Protein AF-A0A3D3VUP1-F1 (afdb_monomer_lite)

Foldseek 3Di:
DVVQPVCPVVDDPDDDCVQVVLVLVCVVVVPLVDAAEDAALAVVVVCCQVPNDPDPHGSHRYYDYQQVVVCVCVVVVPDPDPPDPPPQQQPLVLQCQFFCSVVLVVCLVDPDHAQEETDEAQVRLVVVSVCVVVVVPPRHPYYHYAHAVRGSLNRPSHNDHSVVSVVVSVRSHHDSDCDPVNVVVVVVSVVD

Radius of gyration: 18.29 Å; chains: 1; bounding box: 41×39×49 Å

Sequence (192 aa):
QIRFPELIPNLSPVESPLETSIDLWRTRHNRYDVPSALVAPCPARIAMVNKPVGREASSIDHVVSTARVAKEILSRNYAPSREQAIPKANSRWVNWSASGGEAVHVRLFENRPLKTLAVSGMRSVIGILQDIELRRLKGVDFIEARVCDMGCIGGIANAESSFLSRLKVENYGFDRETGKERMEELEELYRA

pLDDT: mean 89.34, std 9.86, range [54.03, 97.94]

Structure (mmCIF, N/CA/C/O backbone):
data_AF-A0A3D3VUP1-F1
#
_entry.id   AF-A0A3D3VUP1-F1
#
loop_
_atom_site.group_PDB
_atom_site.id
_atom_site.type_symbol
_atom_site.label_atom_id
_atom_site.label_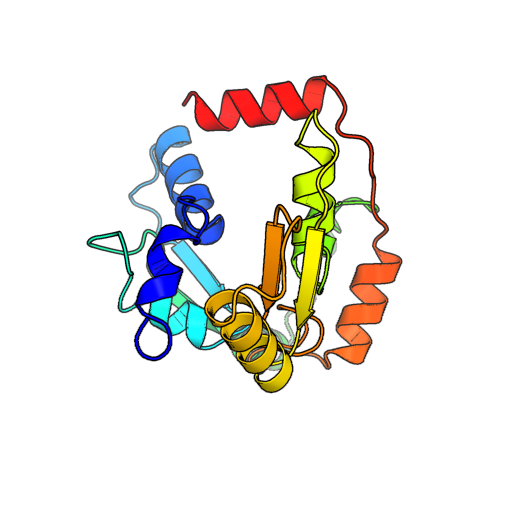alt_id
_atom_site.label_comp_id
_atom_site.label_asym_id
_atom_site.label_entity_id
_atom_site.label_seq_id
_atom_site.pdbx_PDB_ins_code
_atom_site.Cartn_x
_atom_site.Cartn_y
_atom_site.Cartn_z
_atom_site.occupancy
_atom_site.B_iso_or_equiv
_atom_site.auth_seq_id
_atom_site.auth_comp_id
_atom_site.auth_asym_id
_atom_site.auth_atom_id
_atom_site.pdbx_PDB_model_num
ATOM 1 N N . GLN A 1 1 ? -7.200 -12.407 9.128 1.00 83.44 1 GLN A N 1
ATOM 2 C CA . GLN A 1 1 ? -8.191 -13.416 8.710 1.00 83.44 1 GLN A CA 1
ATOM 3 C C . GLN A 1 1 ? -7.950 -14.748 9.411 1.00 83.44 1 GLN A C 1
ATOM 5 O O . GLN A 1 1 ? -8.702 -15.027 10.321 1.00 83.44 1 GLN A O 1
ATOM 10 N N . ILE A 1 2 ? -6.884 -15.511 9.113 1.00 92.56 2 ILE A N 1
ATOM 11 C CA . ILE A 1 2 ? -6.659 -16.823 9.773 1.00 92.56 2 ILE A CA 1
ATOM 12 C C . ILE A 1 2 ? -6.431 -16.693 11.289 1.00 92.56 2 ILE A C 1
ATOM 14 O O . ILE A 1 2 ? -7.067 -17.381 12.073 1.00 92.56 2 ILE A O 1
ATOM 18 N N . ARG A 1 3 ? -5.516 -15.809 11.708 1.00 94.88 3 ARG A N 1
ATOM 19 C CA . ARG A 1 3 ? -5.136 -15.671 13.127 1.00 94.88 3 ARG A CA 1
ATOM 20 C C . ARG A 1 3 ? -6.083 -14.793 13.952 1.00 94.88 3 ARG A C 1
ATOM 22 O O . ARG A 1 3 ? -6.234 -15.030 15.137 1.00 94.88 3 ARG A O 1
ATOM 29 N N . PHE A 1 4 ? -6.666 -13.781 13.316 1.00 96.19 4 PHE A N 1
ATOM 30 C CA . PHE A 1 4 ? -7.529 -12.776 13.942 1.00 96.19 4 PHE A CA 1
ATOM 31 C C . PHE A 1 4 ? -8.849 -12.693 13.152 1.00 96.19 4 PHE A C 1
ATOM 33 O O . PHE A 1 4 ? -9.019 -11.754 12.365 1.00 96.19 4 PHE A O 1
ATOM 40 N N . PRO A 1 5 ? -9.712 -13.727 13.205 1.00 95.88 5 PRO A N 1
ATOM 41 C CA . PRO A 1 5 ? -10.968 -13.752 12.451 1.00 95.88 5 PRO A CA 1
ATOM 42 C C . PRO A 1 5 ? -11.992 -12.750 13.000 1.00 95.88 5 PRO A C 1
ATOM 44 O O . PRO A 1 5 ? -12.655 -12.075 12.218 1.00 95.88 5 PRO A O 1
ATOM 47 N N . GLU A 1 6 ? -12.038 -12.560 14.320 1.00 96.06 6 GLU A N 1
ATOM 48 C CA . GLU A 1 6 ? -12.981 -11.647 14.987 1.00 96.06 6 GLU A CA 1
ATOM 49 C C . GLU A 1 6 ? -12.752 -10.169 14.639 1.00 96.06 6 GLU A C 1
ATOM 51 O O . GLU A 1 6 ? -13.639 -9.342 14.820 1.00 96.06 6 GLU A O 1
ATOM 56 N N . LEU A 1 7 ? -11.573 -9.827 14.105 1.00 96.19 7 LEU A N 1
ATOM 57 C CA . LEU A 1 7 ? -11.239 -8.470 13.666 1.00 96.19 7 LEU A CA 1
ATOM 58 C C . LEU A 1 7 ? -11.610 -8.190 12.202 1.00 96.19 7 LEU A C 1
ATOM 60 O O . LEU A 1 7 ? -11.407 -7.074 11.729 1.00 96.19 7 LEU A O 1
ATOM 64 N N . ILE A 1 8 ? -12.120 -9.176 11.454 1.00 94.69 8 ILE A N 1
ATOM 65 C CA . ILE A 1 8 ? -12.529 -8.980 10.052 1.00 94.69 8 ILE A CA 1
ATOM 66 C C . ILE A 1 8 ? -13.552 -7.838 9.898 1.00 94.69 8 ILE A C 1
ATOM 68 O O . ILE A 1 8 ? -13.355 -7.024 8.996 1.00 94.69 8 ILE A O 1
ATOM 72 N N . PRO A 1 9 ? -14.575 -7.693 10.768 1.00 94.19 9 PRO A N 1
ATOM 73 C CA . PRO A 1 9 ? -15.525 -6.582 10.681 1.00 94.19 9 PRO A CA 1
ATOM 74 C C . PRO A 1 9 ? -14.903 -5.189 10.873 1.00 94.19 9 PRO A C 1
ATOM 76 O O . PRO A 1 9 ? -15.538 -4.194 10.540 1.00 94.19 9 PRO A O 1
ATOM 79 N N . ASN A 1 10 ? -13.682 -5.093 11.414 1.00 94.50 10 ASN A N 1
ATOM 80 C CA . ASN A 1 10 ? -12.968 -3.825 11.587 1.00 94.50 10 ASN A CA 1
ATOM 81 C C . ASN A 1 10 ? -12.184 -3.394 10.338 1.00 94.50 10 ASN A C 1
ATOM 83 O O . ASN A 1 10 ? -11.621 -2.299 10.331 1.00 94.50 10 ASN A O 1
ATOM 87 N N . LEU A 1 11 ? -12.087 -4.242 9.309 1.00 93.81 11 LEU A N 1
ATOM 88 C CA . LEU A 1 11 ? -11.417 -3.878 8.065 1.00 93.81 11 LEU A CA 1
ATOM 89 C C . LEU A 1 11 ? -12.239 -2.822 7.321 1.00 93.81 11 LEU A C 1
ATOM 91 O O . LEU A 1 11 ? -13.455 -2.945 7.198 1.00 93.81 11 LEU A O 1
ATOM 95 N N . SER A 1 12 ? -11.560 -1.801 6.792 1.00 92.19 12 SER A N 1
ATOM 96 C CA . SER A 1 12 ? -12.201 -0.836 5.897 1.00 92.19 12 SER A CA 1
ATOM 97 C C . SER A 1 12 ? -12.751 -1.577 4.669 1.00 92.19 12 SER A C 1
ATOM 99 O O . SER A 1 12 ? -11.973 -2.292 4.026 1.00 92.19 12 SER A O 1
ATOM 101 N N . PRO A 1 13 ? -14.049 -1.446 4.329 1.00 89.75 13 PRO A N 1
ATOM 102 C CA . PRO A 1 13 ? -14.678 -2.168 3.224 1.00 89.75 13 PRO A CA 1
ATOM 103 C C . PRO A 1 13 ? -14.364 -1.491 1.881 1.00 89.75 13 PRO A C 1
ATOM 105 O O . PRO A 1 13 ? -15.259 -1.145 1.116 1.00 89.75 13 PRO A O 1
ATOM 108 N N . VAL A 1 14 ? -13.079 -1.255 1.621 1.00 89.00 14 VAL A N 1
ATOM 109 C CA . VAL A 1 14 ? -12.580 -0.619 0.401 1.00 89.00 14 VAL A CA 1
ATOM 110 C C . VAL A 1 14 ? -11.728 -1.601 -0.379 1.00 89.00 14 VAL A C 1
ATOM 112 O O . VAL A 1 14 ? -10.978 -2.404 0.182 1.00 89.00 14 VAL A O 1
ATOM 115 N N . GLU A 1 15 ? -11.843 -1.523 -1.693 1.00 88.19 15 GLU A N 1
ATOM 116 C CA . GLU A 1 15 ? -11.063 -2.353 -2.589 1.00 88.19 15 GLU A CA 1
ATOM 117 C C . GLU A 1 15 ? -9.607 -1.880 -2.685 1.00 88.19 15 GLU A C 1
ATOM 119 O O . GLU A 1 15 ? -9.260 -0.750 -2.324 1.00 88.19 15 GLU A O 1
ATOM 124 N N . SER A 1 16 ? -8.712 -2.757 -3.153 1.00 88.38 16 SER A N 1
ATOM 125 C CA . SER A 1 16 ? -7.329 -2.353 -3.354 1.00 88.38 16 SER A CA 1
ATOM 126 C C . SER A 1 16 ? -7.259 -1.286 -4.452 1.00 88.38 16 SER A C 1
ATOM 128 O O . SER A 1 16 ? -7.657 -1.565 -5.582 1.00 88.38 16 SER A O 1
ATOM 130 N N . PRO A 1 17 ? -6.594 -0.138 -4.212 1.00 89.00 17 PRO A N 1
ATOM 131 C CA . PRO A 1 17 ? -6.440 0.887 -5.246 1.00 89.00 17 PRO A CA 1
ATOM 132 C C . PRO A 1 17 ? -5.681 0.383 -6.481 1.00 89.00 17 PRO A C 1
ATOM 134 O O . PRO A 1 17 ? -5.785 0.981 -7.544 1.00 89.00 17 PRO A O 1
ATOM 137 N N . LEU A 1 18 ? -4.922 -0.713 -6.363 1.00 92.06 18 LEU A N 1
ATOM 138 C CA . LEU A 1 18 ? -4.224 -1.348 -7.480 1.00 92.06 18 LEU A CA 1
ATOM 139 C C . LEU A 1 18 ? -5.187 -1.997 -8.485 1.00 92.06 18 LEU A C 1
ATOM 141 O O . LEU A 1 18 ? -4.940 -1.914 -9.681 1.00 92.06 18 LEU A O 1
ATOM 145 N N . GLU A 1 19 ? -6.261 -2.628 -8.008 1.00 93.56 19 GLU A N 1
ATOM 146 C CA . GLU A 1 19 ? -7.262 -3.279 -8.862 1.00 93.56 19 GLU A CA 1
ATOM 147 C C . GLU A 1 19 ? -8.269 -2.249 -9.371 1.00 93.56 19 GLU A C 1
ATOM 149 O O . GLU A 1 19 ? -8.463 -2.131 -10.580 1.00 93.56 19 GLU A O 1
ATOM 154 N N . THR A 1 20 ? -8.787 -1.401 -8.475 1.00 92.50 20 THR A N 1
ATOM 155 C CA . THR A 1 20 ? -9.737 -0.337 -8.828 1.00 92.50 20 THR A CA 1
ATOM 156 C C . THR A 1 20 ? -9.171 0.610 -9.889 1.00 92.50 20 THR A C 1
ATOM 158 O O . THR A 1 20 ? -9.885 0.996 -10.807 1.00 92.50 20 THR A O 1
ATOM 161 N N . SER A 1 21 ? -7.875 0.950 -9.838 1.00 91.94 21 SER A N 1
ATOM 162 C CA . SER A 1 21 ? -7.264 1.814 -10.864 1.00 91.94 21 SER A CA 1
ATOM 163 C C . SER A 1 21 ? -7.291 1.190 -12.263 1.00 91.94 21 SER A C 1
ATOM 165 O O . SER A 1 21 ? -7.444 1.909 -13.249 1.00 91.94 21 SER A O 1
ATOM 167 N N . ILE A 1 22 ? -7.134 -0.134 -12.363 1.00 94.81 22 ILE A N 1
ATOM 168 C CA . ILE A 1 22 ? -7.185 -0.846 -13.646 1.00 94.81 22 ILE A CA 1
ATOM 169 C C . ILE A 1 22 ? -8.622 -0.903 -14.149 1.00 94.81 22 ILE A C 1
ATOM 171 O O . ILE A 1 22 ? -8.853 -0.628 -15.325 1.00 94.81 22 ILE A 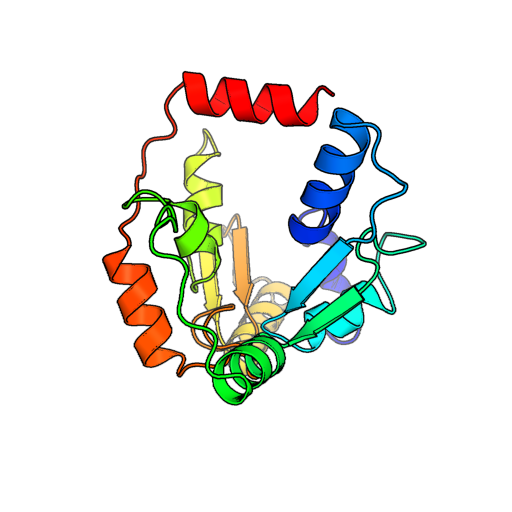O 1
ATOM 175 N N . ASP A 1 23 ? -9.578 -1.206 -13.270 1.00 93.38 23 ASP A N 1
ATOM 176 C CA . ASP A 1 23 ? -10.998 -1.240 -13.625 1.00 93.38 23 ASP A CA 1
ATOM 177 C C . ASP A 1 23 ? -11.468 0.116 -14.150 1.00 93.38 23 ASP A C 1
ATOM 179 O O . ASP A 1 23 ? -11.998 0.192 -15.257 1.00 93.38 23 ASP A O 1
ATOM 183 N N . LEU A 1 24 ? -11.180 1.199 -13.419 1.00 92.94 24 LEU A N 1
ATOM 184 C CA . LEU A 1 24 ? -11.532 2.560 -13.829 1.00 92.94 24 LEU A CA 1
ATOM 185 C C . LEU A 1 24 ? -10.909 2.930 -15.180 1.00 92.94 24 LEU A C 1
ATOM 187 O O . LEU A 1 24 ? -11.578 3.500 -16.042 1.00 92.94 24 LEU A O 1
ATOM 191 N N . TRP A 1 25 ? -9.636 2.584 -15.399 1.00 93.62 25 TRP A N 1
ATOM 192 C CA . TRP A 1 25 ? -8.970 2.844 -16.675 1.00 93.62 25 TRP A CA 1
ATOM 193 C C . TRP A 1 25 ? -9.607 2.050 -17.825 1.00 93.62 25 TRP A C 1
ATOM 195 O O . TRP A 1 25 ? -9.877 2.611 -18.890 1.00 93.62 25 TRP A O 1
ATOM 205 N N . ARG A 1 26 ? -9.894 0.760 -17.615 1.00 94.62 26 ARG A N 1
ATOM 206 C CA . ARG A 1 26 ? -10.521 -0.096 -18.629 1.00 94.62 26 ARG A CA 1
ATOM 207 C C . ARG A 1 26 ? -11.916 0.382 -18.989 1.00 94.62 26 ARG A C 1
ATOM 209 O O . ARG A 1 26 ? -12.193 0.487 -20.180 1.00 94.62 26 ARG A O 1
ATOM 216 N N . THR A 1 27 ? -12.742 0.707 -17.997 1.00 92.81 27 THR A N 1
ATOM 217 C CA . THR A 1 27 ? -14.099 1.229 -18.197 1.00 92.81 27 THR A CA 1
ATOM 218 C C . THR A 1 27 ? -14.061 2.537 -18.978 1.00 92.81 27 THR A C 1
ATOM 220 O O . THR A 1 27 ? -14.685 2.650 -20.031 1.00 92.81 27 THR A O 1
ATOM 223 N N . ARG A 1 28 ? -13.239 3.499 -18.541 1.00 91.19 28 ARG A N 1
ATOM 224 C CA . ARG A 1 28 ? -13.132 4.819 -19.177 1.00 91.19 28 ARG A CA 1
ATOM 225 C C . ARG A 1 28 ? -12.665 4.761 -20.630 1.00 91.19 28 ARG A C 1
ATOM 227 O O . ARG A 1 28 ? -13.117 5.555 -21.451 1.00 91.19 28 ARG A O 1
ATOM 234 N N . HIS A 1 29 ? -11.727 3.872 -20.944 1.00 93.06 29 HIS A N 1
ATOM 235 C CA . HIS A 1 29 ? -11.134 3.790 -22.280 1.00 93.06 29 HIS A CA 1
ATOM 236 C C . HIS A 1 29 ? -11.714 2.663 -23.143 1.00 93.06 29 HIS A C 1
ATOM 238 O O . HIS A 1 29 ? -11.325 2.537 -24.304 1.00 93.06 29 HIS A O 1
ATOM 244 N N . ASN A 1 30 ? -12.624 1.853 -22.597 1.00 94.25 30 ASN A N 1
ATOM 245 C CA . ASN A 1 30 ? -13.131 0.625 -23.206 1.00 94.25 30 ASN A CA 1
ATOM 246 C C . ASN A 1 30 ? -11.998 -0.306 -23.696 1.00 94.25 30 ASN A C 1
ATOM 248 O O . ASN A 1 30 ? -12.005 -0.779 -24.832 1.00 94.25 30 ASN A O 1
ATOM 252 N N . ARG A 1 31 ? -10.977 -0.520 -22.850 1.00 94.81 31 ARG A N 1
ATOM 253 C CA . ARG A 1 31 ? -9.737 -1.262 -23.180 1.00 94.81 31 ARG A CA 1
ATOM 254 C C . ARG A 1 31 ? -9.559 -2.546 -22.373 1.00 94.81 31 ARG A C 1
ATOM 256 O O . ARG A 1 31 ? -8.515 -2.783 -21.766 1.00 94.81 31 ARG A O 1
ATOM 263 N N . TYR A 1 32 ? -10.584 -3.391 -22.365 1.00 93.44 32 TYR A N 1
ATOM 264 C CA . TYR A 1 32 ? -10.515 -4.720 -21.740 1.00 93.44 32 TYR A CA 1
ATOM 265 C C . TYR A 1 32 ? -9.612 -5.702 -22.510 1.00 93.44 32 TYR A C 1
ATOM 267 O O . TYR A 1 32 ? -9.236 -6.736 -21.971 1.00 93.44 32 TYR A O 1
ATOM 275 N N . ASP A 1 33 ? -9.227 -5.361 -23.744 1.00 95.69 33 ASP A N 1
ATOM 276 C CA . ASP A 1 33 ? -8.284 -6.103 -24.590 1.00 95.69 33 ASP A CA 1
ATOM 277 C C . ASP A 1 33 ? -6.817 -5.964 -24.149 1.00 95.69 33 ASP A C 1
ATOM 279 O O . ASP A 1 33 ? -5.968 -6.753 -24.563 1.00 95.69 33 ASP A O 1
ATOM 283 N N . VAL A 1 34 ? -6.498 -4.950 -23.338 1.00 96.31 34 VAL A N 1
ATOM 284 C CA . VAL A 1 34 ? -5.118 -4.654 -22.944 1.00 96.31 34 VAL A CA 1
ATOM 285 C C . VAL A 1 34 ? -4.758 -5.405 -21.660 1.00 96.31 34 VAL A C 1
ATOM 287 O O . VAL A 1 34 ? -5.380 -5.159 -20.615 1.00 96.31 34 VAL A O 1
ATOM 290 N N . PRO A 1 35 ? -3.729 -6.275 -21.692 1.00 95.69 35 PRO A N 1
ATOM 291 C CA . PRO A 1 35 ? -3.255 -6.939 -20.492 1.00 95.69 35 PRO A CA 1
ATOM 292 C C . PRO A 1 35 ? -2.564 -5.931 -19.571 1.00 95.69 35 PRO A C 1
ATOM 294 O O . PRO A 1 35 ? -1.800 -5.063 -19.998 1.00 95.69 35 PRO A O 1
ATOM 297 N N . SER A 1 36 ? -2.826 -6.068 -18.282 1.00 95.69 36 SER A N 1
ATOM 298 C CA . SER A 1 36 ? -2.287 -5.236 -17.217 1.00 95.69 36 SER A CA 1
ATOM 299 C C . SER A 1 36 ? -1.193 -5.983 -16.455 1.00 95.69 36 SER A C 1
ATOM 301 O O . SER A 1 36 ? -1.249 -7.199 -16.265 1.00 95.69 36 SER A O 1
ATOM 303 N N . ALA A 1 37 ? -0.171 -5.256 -16.004 1.00 95.81 37 ALA A N 1
ATOM 304 C CA . ALA A 1 37 ? 0.923 -5.836 -15.237 1.00 95.81 37 ALA A CA 1
ATOM 305 C C . ALA A 1 37 ? 1.188 -5.020 -13.971 1.00 95.81 37 ALA A C 1
ATOM 307 O O . ALA A 1 37 ? 1.466 -3.823 -14.039 1.00 95.81 37 ALA A O 1
ATOM 308 N N . LEU A 1 38 ? 1.154 -5.677 -12.813 1.00 96.00 38 LEU A N 1
ATOM 309 C CA . LEU A 1 38 ? 1.547 -5.082 -11.544 1.00 96.00 38 LEU A CA 1
ATOM 310 C C . LEU A 1 38 ? 3.037 -5.309 -11.283 1.00 96.00 38 LEU A C 1
ATOM 312 O O . LEU A 1 38 ? 3.507 -6.445 -11.176 1.00 96.00 38 LEU A O 1
ATOM 316 N N . VAL A 1 39 ? 3.760 -4.213 -11.059 1.00 95.44 39 VAL A N 1
ATOM 317 C CA . VAL A 1 39 ? 5.110 -4.256 -10.495 1.00 95.44 39 VAL A CA 1
ATOM 318 C C . VAL A 1 39 ? 5.008 -4.225 -8.967 1.00 95.44 39 VAL A C 1
ATOM 320 O O . VAL A 1 39 ? 4.705 -3.201 -8.358 1.00 95.44 39 VAL A O 1
ATOM 323 N N . ALA A 1 40 ? 5.217 -5.376 -8.336 1.00 94.69 40 ALA A N 1
ATOM 324 C CA . ALA A 1 40 ? 4.927 -5.598 -6.927 1.00 94.69 40 ALA A CA 1
ATOM 325 C C . ALA A 1 40 ? 6.176 -5.476 -6.026 1.00 94.69 40 ALA A C 1
ATOM 327 O O . ALA A 1 40 ? 7.178 -6.152 -6.272 1.00 94.69 40 ALA A O 1
ATOM 328 N N . PRO A 1 41 ? 6.108 -4.725 -4.907 1.00 93.75 41 PRO A N 1
ATOM 329 C CA . PRO A 1 41 ? 7.185 -4.655 -3.910 1.00 93.75 41 PRO A CA 1
ATOM 330 C C . PRO A 1 41 ? 7.141 -5.812 -2.893 1.00 93.75 41 PRO A C 1
ATOM 332 O O . PRO A 1 41 ? 8.001 -5.931 -2.021 1.00 93.75 41 PRO A O 1
ATOM 335 N N . CYS A 1 42 ? 6.107 -6.658 -2.945 1.00 93.19 42 CYS A N 1
ATOM 336 C CA . CYS A 1 42 ? 5.797 -7.616 -1.891 1.00 93.19 42 CYS A CA 1
ATOM 337 C C . CYS A 1 42 ? 5.159 -8.895 -2.459 1.00 93.19 42 CYS A C 1
ATOM 339 O O . CYS A 1 42 ? 4.242 -8.791 -3.281 1.00 93.19 42 CYS A O 1
ATOM 341 N N . PRO A 1 43 ? 5.542 -10.093 -1.975 1.00 93.31 43 PRO A N 1
ATOM 342 C CA . PRO A 1 43 ? 4.893 -11.344 -2.369 1.00 93.31 43 PRO A CA 1
ATOM 343 C C . PRO A 1 43 ? 3.402 -11.393 -2.006 1.00 93.31 43 PRO A C 1
ATOM 345 O O . PRO A 1 43 ? 2.638 -12.070 -2.685 1.00 93.31 43 PRO A O 1
ATOM 348 N N . ALA A 1 44 ? 2.948 -10.629 -1.006 1.00 93.06 44 ALA A N 1
ATOM 349 C CA . ALA A 1 44 ? 1.524 -10.538 -0.684 1.00 93.06 44 ALA A CA 1
ATOM 350 C C . ALA A 1 44 ? 0.692 -9.976 -1.851 1.00 93.06 44 ALA A C 1
ATOM 352 O O . ALA A 1 44 ? -0.447 -10.386 -2.040 1.00 93.06 44 ALA A O 1
ATOM 353 N N . ARG A 1 45 ? 1.263 -9.083 -2.675 1.00 92.88 45 ARG A N 1
ATOM 354 C CA . ARG A 1 45 ? 0.591 -8.580 -3.884 1.00 92.88 45 ARG A CA 1
ATOM 355 C C . ARG A 1 45 ? 0.573 -9.615 -5.006 1.00 92.88 45 ARG A C 1
ATOM 357 O O . ARG A 1 45 ? -0.396 -9.674 -5.742 1.00 92.88 45 ARG A O 1
ATOM 364 N N . ILE A 1 46 ? 1.590 -10.473 -5.093 1.00 92.12 46 ILE A N 1
ATOM 365 C CA . ILE A 1 46 ? 1.581 -11.626 -6.008 1.00 92.12 46 ILE A CA 1
ATOM 366 C C . ILE A 1 46 ? 0.467 -12.602 -5.608 1.00 92.12 46 ILE A C 1
ATOM 368 O O . ILE A 1 46 ? -0.288 -13.066 -6.456 1.00 92.12 46 ILE A O 1
ATOM 372 N N . ALA A 1 47 ? 0.330 -12.880 -4.308 1.00 93.69 47 ALA A N 1
ATOM 373 C CA . ALA A 1 47 ? -0.743 -13.725 -3.792 1.00 93.69 47 ALA A CA 1
ATOM 374 C C . ALA A 1 47 ? -2.133 -13.121 -4.050 1.00 93.69 47 ALA A C 1
ATOM 376 O O . ALA A 1 47 ? -3.020 -13.851 -4.474 1.00 93.69 47 ALA A O 1
ATOM 377 N N . MET A 1 48 ? -2.291 -11.807 -3.854 1.00 93.44 48 MET A N 1
ATOM 378 C CA . MET A 1 48 ? -3.524 -11.067 -4.157 1.00 93.44 48 MET A CA 1
ATOM 379 C C . MET A 1 48 ? -3.958 -11.246 -5.617 1.00 93.44 48 MET A C 1
ATOM 381 O O . MET A 1 48 ? -5.123 -11.520 -5.857 1.00 93.44 48 MET A O 1
ATOM 385 N N . VAL A 1 49 ? -3.028 -11.156 -6.574 1.00 95.12 49 VAL A N 1
ATOM 386 C CA . VAL A 1 49 ? -3.333 -11.344 -8.005 1.00 95.12 49 VAL A CA 1
ATOM 387 C C . VAL A 1 49 ? -3.746 -12.787 -8.310 1.00 95.12 49 VAL A C 1
ATOM 389 O O . VAL A 1 49 ? -4.730 -13.021 -9.000 1.00 95.12 49 VAL A O 1
ATOM 392 N N . ASN A 1 50 ? -3.020 -13.768 -7.769 1.00 93.75 50 ASN A N 1
ATOM 393 C CA . ASN A 1 50 ? -3.264 -15.183 -8.073 1.00 93.75 50 ASN A CA 1
ATOM 394 C C . ASN A 1 50 ? -4.492 -15.770 -7.358 1.00 93.75 50 ASN A C 1
ATOM 396 O O . ASN A 1 50 ? -5.075 -16.743 -7.832 1.00 93.75 50 ASN A O 1
ATOM 400 N N . LYS A 1 51 ? -4.815 -15.262 -6.166 1.00 94.06 51 LYS A N 1
ATOM 401 C CA . LYS A 1 51 ? -5.909 -15.723 -5.302 1.00 94.06 51 LYS A CA 1
ATOM 402 C C . LYS A 1 51 ? -6.538 -14.511 -4.607 1.00 94.06 51 LYS A C 1
ATOM 404 O O . LYS A 1 51 ? -6.285 -14.305 -3.413 1.00 94.06 51 LYS A O 1
ATOM 409 N N . PRO A 1 52 ? -7.299 -13.684 -5.342 1.00 93.31 52 PRO A N 1
ATOM 410 C CA . PRO A 1 52 ? -7.921 -12.500 -4.773 1.00 93.31 52 PRO A CA 1
ATOM 411 C C . PRO A 1 52 ? -8.927 -12.889 -3.689 1.00 93.31 52 PRO A C 1
ATOM 413 O O . PRO A 1 52 ? -9.549 -13.950 -3.725 1.00 93.31 52 PRO A O 1
ATOM 416 N N . VAL A 1 53 ? -9.075 -12.015 -2.697 1.00 89.12 53 VAL A N 1
ATOM 417 C CA . VAL A 1 53 ? -10.082 -12.149 -1.642 1.00 89.12 53 VAL A CA 1
ATOM 418 C C . VAL A 1 53 ? -11.094 -11.034 -1.841 1.00 89.12 53 VAL A C 1
ATOM 420 O O . VAL A 1 53 ? -10.708 -9.871 -1.877 1.00 89.12 53 VAL A O 1
ATOM 423 N N . GLY A 1 54 ? -12.375 -11.386 -1.959 1.00 88.19 54 GLY A N 1
ATOM 424 C CA . GLY A 1 54 ? -13.453 -10.424 -2.224 1.00 88.19 54 GLY A CA 1
ATOM 425 C C . GLY A 1 54 ? -13.766 -10.202 -3.709 1.00 88.19 54 GLY A C 1
ATOM 426 O O . GLY A 1 54 ? -14.727 -9.507 -4.010 1.00 88.19 54 GLY A O 1
ATOM 427 N N . ARG A 1 55 ? -13.018 -10.836 -4.623 1.00 91.00 55 ARG A N 1
ATOM 428 C CA . ARG A 1 55 ? -13.299 -10.879 -6.067 1.00 91.00 55 ARG A CA 1
ATOM 429 C C . ARG A 1 55 ? -13.176 -12.309 -6.589 1.00 91.00 55 ARG A C 1
ATOM 431 O O . ARG A 1 55 ? -12.450 -13.112 -6.008 1.00 91.00 55 ARG A O 1
ATOM 438 N N . GLU A 1 56 ? -13.848 -12.604 -7.699 1.00 93.62 56 GLU A N 1
ATOM 439 C CA . GLU A 1 56 ? -13.701 -13.883 -8.410 1.00 93.62 56 GLU A CA 1
ATOM 440 C C . GLU A 1 56 ? -12.351 -13.972 -9.138 1.00 93.62 56 GLU A C 1
ATOM 442 O O . GLU A 1 56 ? -11.658 -14.984 -9.054 1.00 93.62 56 GLU A O 1
ATOM 447 N N . ALA A 1 57 ? -11.947 -12.881 -9.795 1.00 94.69 57 ALA A N 1
ATOM 448 C CA . ALA A 1 57 ? -10.674 -12.752 -10.493 1.00 94.69 57 ALA A CA 1
ATOM 449 C C . ALA A 1 57 ? -10.067 -11.363 -10.258 1.00 94.69 57 ALA A C 1
ATOM 451 O O . ALA A 1 57 ? -10.789 -10.381 -10.046 1.00 94.69 57 ALA A O 1
ATOM 452 N N . SER A 1 58 ? -8.734 -11.290 -10.288 1.00 95.75 58 SER A N 1
ATOM 453 C CA . SER A 1 58 ? -8.027 -10.016 -10.188 1.00 95.75 58 SER A CA 1
ATOM 454 C C . SER A 1 58 ? -8.136 -9.261 -11.506 1.00 95.75 58 SER A C 1
ATOM 456 O O . SER A 1 58 ? -8.064 -9.858 -12.578 1.00 95.75 58 SER A O 1
ATOM 458 N N . SER A 1 59 ? -8.237 -7.936 -11.432 1.00 95.81 59 SER A N 1
ATOM 459 C CA . SER A 1 59 ? -8.126 -7.076 -12.616 1.00 95.81 59 SER A CA 1
ATOM 460 C C . SER A 1 59 ? -6.711 -7.063 -13.197 1.00 95.81 59 SER A C 1
ATOM 462 O O . SER A 1 59 ? -6.516 -6.571 -14.304 1.00 95.81 59 SER A O 1
ATOM 464 N N . ILE A 1 60 ? -5.729 -7.578 -12.454 1.00 96.62 60 ILE A N 1
ATOM 465 C CA . ILE A 1 60 ? -4.322 -7.631 -12.835 1.00 96.62 60 ILE A CA 1
ATOM 466 C C . ILE A 1 60 ? -4.030 -8.958 -13.542 1.00 96.62 60 ILE A C 1
ATOM 468 O O . ILE A 1 60 ? -4.153 -10.018 -12.936 1.00 96.62 60 ILE A O 1
ATOM 472 N N . ASP A 1 61 ? -3.556 -8.906 -14.785 1.00 96.44 61 ASP A N 1
ATOM 473 C CA . ASP A 1 61 ? -3.282 -10.118 -15.577 1.00 96.44 61 ASP A CA 1
ATOM 474 C C . ASP A 1 61 ? -1.902 -10.713 -15.272 1.00 96.44 61 ASP A C 1
ATOM 476 O O . ASP A 1 61 ? -1.688 -11.929 -15.301 1.00 96.44 61 ASP A O 1
ATOM 480 N N . HIS A 1 62 ? -0.928 -9.848 -14.988 1.00 96.44 62 HIS A N 1
ATOM 481 C CA . HIS A 1 62 ? 0.458 -10.237 -14.765 1.00 96.44 62 HIS A CA 1
ATOM 482 C C . HIS A 1 62 ? 1.039 -9.565 -13.529 1.00 96.44 62 HIS A C 1
ATOM 484 O O . HIS A 1 62 ? 0.743 -8.415 -13.217 1.00 96.44 62 HIS A O 1
ATOM 490 N N . VAL A 1 63 ? 1.941 -10.257 -12.837 1.00 96.44 63 VAL A N 1
ATOM 491 C CA . VAL A 1 63 ? 2.639 -9.693 -11.682 1.00 96.44 63 VAL A CA 1
ATOM 492 C C . VAL A 1 63 ? 4.123 -10.024 -11.728 1.00 96.44 63 VAL A C 1
ATOM 494 O O . VAL A 1 63 ? 4.530 -11.154 -11.996 1.00 96.44 63 VAL A O 1
ATOM 497 N N . VAL A 1 64 ? 4.950 -9.018 -11.463 1.00 96.12 64 VAL A N 1
ATOM 498 C CA . VAL A 1 64 ? 6.411 -9.116 -11.485 1.00 96.12 64 VAL A CA 1
ATOM 499 C C . VAL A 1 64 ? 6.987 -8.303 -10.331 1.00 96.12 64 VAL A C 1
ATOM 501 O O . VAL A 1 64 ? 6.443 -7.264 -9.973 1.00 96.12 64 VAL A O 1
ATOM 504 N N . SER A 1 65 ? 8.075 -8.754 -9.705 1.00 96.31 65 SER A N 1
ATOM 505 C CA . SER A 1 65 ? 8.692 -7.971 -8.631 1.00 96.31 65 SER A CA 1
ATOM 506 C C . SER A 1 65 ? 9.408 -6.731 -9.162 1.00 96.31 65 SER A C 1
ATOM 508 O O . SER A 1 65 ? 10.015 -6.766 -10.237 1.00 96.31 65 SER A O 1
ATOM 510 N N . THR A 1 66 ? 9.418 -5.658 -8.370 1.00 95.12 66 THR A N 1
ATOM 511 C CA . THR A 1 66 ? 10.214 -4.449 -8.650 1.00 95.12 66 THR A CA 1
ATOM 512 C C . THR A 1 66 ? 11.698 -4.789 -8.845 1.00 95.12 66 THR A C 1
ATOM 514 O O . THR A 1 66 ? 12.308 -4.317 -9.803 1.00 95.12 66 THR A O 1
ATOM 517 N N . ALA A 1 67 ? 12.269 -5.681 -8.028 1.00 95.00 67 ALA A N 1
ATOM 518 C CA . ALA A 1 67 ? 13.641 -6.173 -8.184 1.00 95.00 67 ALA A CA 1
ATOM 519 C C . ALA A 1 67 ? 13.888 -6.887 -9.522 1.00 95.00 67 ALA A C 1
ATOM 521 O O . ALA A 1 67 ? 14.931 -6.682 -10.144 1.00 95.00 67 ALA A O 1
ATOM 522 N N . ARG A 1 68 ? 12.941 -7.711 -9.996 1.00 95.12 68 ARG A N 1
ATOM 523 C CA . ARG A 1 68 ? 13.081 -8.407 -11.283 1.00 95.12 68 ARG A CA 1
ATOM 524 C C . ARG A 1 68 ? 13.018 -7.431 -12.452 1.00 95.12 68 ARG A C 1
ATOM 526 O O . ARG A 1 68 ? 13.843 -7.543 -13.352 1.00 95.12 68 ARG A O 1
ATOM 533 N N . VAL A 1 69 ? 12.089 -6.475 -12.417 1.00 94.12 69 VAL A N 1
ATOM 534 C CA . VAL A 1 69 ? 11.997 -5.423 -13.441 1.00 94.12 69 VAL A CA 1
ATOM 535 C C . VAL A 1 69 ? 13.283 -4.602 -13.481 1.00 94.12 69 VAL A C 1
ATOM 537 O O . VAL A 1 69 ? 13.871 -4.447 -14.547 1.00 94.12 69 VAL A O 1
ATOM 540 N N . ALA A 1 70 ? 13.773 -4.145 -12.326 1.00 93.00 70 ALA A N 1
ATOM 541 C CA . ALA A 1 70 ? 15.013 -3.378 -12.252 1.00 93.00 70 ALA A CA 1
ATOM 542 C C . ALA A 1 70 ? 16.214 -4.169 -12.792 1.00 93.00 70 ALA A C 1
ATOM 544 O O . ALA A 1 70 ? 16.980 -3.644 -13.595 1.00 93.00 70 ALA A O 1
ATOM 545 N N . LYS A 1 71 ? 16.350 -5.447 -12.413 1.00 93.19 71 LYS A N 1
ATOM 546 C CA . LYS A 1 71 ? 17.418 -6.320 -12.918 1.00 93.19 71 LYS A CA 1
ATOM 547 C C . LYS A 1 71 ? 17.378 -6.455 -14.442 1.00 93.19 71 LYS A C 1
ATOM 549 O O . LYS A 1 71 ? 18.431 -6.403 -15.066 1.00 93.19 71 LYS A O 1
ATOM 554 N N . GLU A 1 72 ? 16.194 -6.629 -15.024 1.00 93.19 72 GLU A N 1
ATOM 555 C CA . GLU A 1 72 ? 16.027 -6.797 -16.473 1.00 93.19 72 GLU A CA 1
ATOM 556 C C . GLU A 1 72 ? 16.335 -5.511 -17.253 1.00 93.19 72 GLU A C 1
ATOM 558 O O . GLU A 1 72 ? 16.932 -5.554 -18.325 1.00 93.19 72 GLU A O 1
ATOM 563 N N . ILE A 1 73 ? 15.959 -4.353 -16.705 1.00 90.31 73 ILE A N 1
ATOM 564 C CA . ILE A 1 73 ? 16.286 -3.051 -17.300 1.00 90.31 73 ILE A CA 1
ATOM 565 C C . ILE A 1 73 ? 17.804 -2.826 -17.272 1.00 90.31 73 ILE A C 1
ATOM 567 O O . ILE A 1 73 ? 18.394 -2.454 -18.288 1.00 90.31 73 ILE A O 1
ATOM 571 N N . LEU A 1 74 ? 18.436 -3.088 -16.122 1.00 88.31 74 LEU A N 1
ATOM 572 C CA . LEU A 1 74 ? 19.874 -2.901 -15.927 1.00 88.31 74 LEU A CA 1
ATOM 573 C C . LEU A 1 74 ? 20.712 -3.883 -16.756 1.00 88.31 74 LEU A C 1
ATOM 575 O O . LEU A 1 74 ? 21.733 -3.484 -17.303 1.00 88.31 74 LEU A O 1
ATOM 579 N N . SER A 1 75 ? 20.290 -5.145 -16.895 1.00 91.75 75 SER A N 1
ATOM 580 C CA . SER A 1 75 ? 21.040 -6.156 -17.659 1.00 91.75 75 SER A CA 1
ATOM 581 C C . SER A 1 75 ? 21.112 -5.853 -19.156 1.00 91.75 75 SER A C 1
ATOM 583 O O . SER A 1 75 ? 22.043 -6.288 -19.831 1.00 91.75 75 SER A O 1
ATOM 585 N N . ARG A 1 76 ? 20.141 -5.101 -19.677 1.00 89.81 76 ARG A N 1
ATOM 586 C CA . ARG A 1 76 ? 20.046 -4.731 -21.093 1.00 89.81 76 ARG A CA 1
ATOM 587 C C . ARG A 1 76 ? 20.682 -3.379 -21.411 1.00 89.81 76 ARG A C 1
ATOM 589 O O . ARG A 1 76 ? 20.603 -2.945 -22.555 1.00 89.81 76 ARG A O 1
ATOM 596 N N . ASN A 1 77 ? 21.301 -2.716 -20.426 1.00 82.94 77 ASN A N 1
ATOM 597 C CA . ASN A 1 77 ? 21.852 -1.363 -20.557 1.00 82.94 77 ASN A CA 1
ATOM 598 C C . ASN A 1 77 ? 20.850 -0.366 -21.167 1.00 82.94 77 ASN A C 1
ATOM 600 O O . ASN A 1 77 ? 21.233 0.519 -21.935 1.00 82.94 77 ASN A O 1
ATOM 604 N N . TYR A 1 78 ? 19.560 -0.494 -20.839 1.00 79.56 78 TYR A N 1
ATOM 605 C CA . TYR A 1 78 ? 18.586 0.504 -21.264 1.00 79.56 78 TYR A CA 1
ATOM 606 C C . TYR A 1 78 ? 18.907 1.836 -20.586 1.00 79.56 78 TYR A C 1
ATOM 608 O O . TYR A 1 78 ? 18.811 1.971 -19.366 1.00 79.56 78 TYR A O 1
ATOM 616 N N . ALA A 1 79 ? 19.285 2.832 -21.385 1.00 70.00 79 ALA A N 1
ATOM 617 C CA . ALA A 1 79 ? 19.370 4.201 -20.910 1.00 70.00 79 ALA A CA 1
ATOM 618 C C . ALA A 1 79 ? 17.945 4.725 -20.644 1.00 70.00 79 ALA A C 1
ATOM 620 O O . ALA A 1 79 ? 17.062 4.512 -21.482 1.00 70.00 79 ALA A O 1
ATOM 621 N N . PRO A 1 80 ? 17.695 5.420 -19.519 1.00 67.44 80 PRO A N 1
ATOM 622 C CA . PRO A 1 80 ? 16.442 6.139 -19.329 1.00 67.44 80 PRO A CA 1
ATOM 623 C C . PRO A 1 80 ? 16.217 7.082 -20.516 1.00 67.44 80 PRO A C 1
ATOM 625 O O . PRO A 1 80 ? 17.133 7.811 -20.910 1.00 67.44 80 PRO A O 1
ATOM 628 N N . SER A 1 81 ? 15.017 7.086 -21.100 1.00 66.88 81 SER A N 1
ATOM 629 C CA . SER A 1 81 ? 14.679 8.083 -22.117 1.00 66.88 81 SER A CA 1
ATOM 630 C C . SER A 1 81 ? 14.793 9.480 -21.501 1.00 66.88 81 SER A C 1
ATOM 632 O O . SER A 1 81 ? 14.292 9.712 -20.401 1.00 66.88 81 SER A O 1
ATOM 634 N N . ARG A 1 82 ? 15.410 10.433 -22.212 1.00 58.47 82 ARG A N 1
ATOM 635 C CA . ARG A 1 82 ? 15.524 11.833 -21.750 1.00 58.47 82 ARG A CA 1
ATOM 636 C C . ARG A 1 82 ? 14.164 12.505 -21.489 1.00 58.47 82 ARG A C 1
ATOM 638 O O . ARG A 1 82 ? 14.116 13.485 -20.761 1.00 58.47 82 ARG A O 1
ATOM 645 N N . GLU A 1 83 ? 13.078 11.960 -22.036 1.00 58.25 83 GLU A N 1
ATOM 646 C CA . GLU A 1 83 ? 11.699 12.460 -21.917 1.00 58.25 83 GLU A CA 1
ATOM 647 C C . GLU A 1 83 ? 10.917 11.914 -20.709 1.00 58.25 83 GLU A C 1
ATOM 649 O O . GLU A 1 83 ? 9.687 11.915 -20.707 1.00 58.25 83 GLU A O 1
ATOM 654 N N . GLN A 1 84 ? 11.579 11.424 -19.660 1.00 55.75 84 GLN A N 1
ATOM 655 C CA . GLN A 1 84 ? 10.832 11.035 -18.465 1.00 55.75 84 GLN A CA 1
ATOM 656 C C . GLN A 1 84 ? 10.349 12.282 -17.727 1.00 55.75 84 GLN A C 1
ATOM 658 O O . GLN A 1 84 ? 11.129 12.993 -17.094 1.00 55.75 84 GLN A O 1
ATOM 663 N N . ALA A 1 85 ? 9.038 12.518 -17.778 1.00 54.69 85 ALA A N 1
ATOM 664 C CA . ALA A 1 85 ? 8.360 13.348 -16.802 1.00 54.69 85 ALA A CA 1
ATOM 665 C C . ALA A 1 85 ? 8.595 12.718 -15.421 1.00 54.69 85 ALA A C 1
ATOM 667 O O . ALA A 1 85 ? 7.912 11.773 -15.025 1.00 54.69 85 ALA A O 1
ATOM 668 N N . ILE A 1 86 ? 9.605 13.214 -14.703 1.00 57.47 86 ILE A N 1
ATOM 669 C CA . ILE A 1 86 ? 9.739 12.970 -13.270 1.00 57.47 86 ILE A CA 1
ATOM 670 C C . ILE A 1 86 ? 8.381 13.364 -12.673 1.00 57.47 86 ILE A C 1
ATOM 672 O O . ILE A 1 86 ? 7.896 14.458 -12.993 1.00 57.47 86 ILE A O 1
ATOM 676 N N . PRO A 1 87 ? 7.723 12.495 -11.878 1.00 57.12 87 PRO A N 1
ATOM 677 C CA . PRO A 1 87 ? 6.498 12.869 -11.192 1.00 57.12 87 PRO A CA 1
ATOM 678 C C . PRO A 1 87 ? 6.692 14.247 -10.566 1.00 57.12 87 PRO A C 1
ATOM 680 O O . PRO A 1 87 ? 7.727 14.490 -9.942 1.00 57.12 87 PRO A O 1
ATOM 683 N N . LYS A 1 88 ? 5.741 15.165 -10.789 1.00 61.94 88 LYS A N 1
ATOM 684 C CA . LYS A 1 88 ? 5.845 16.521 -10.241 1.00 61.94 88 LYS A CA 1
ATOM 685 C C . LYS A 1 88 ? 6.224 16.415 -8.760 1.00 61.94 88 LYS A C 1
ATOM 687 O O . LYS A 1 88 ? 5.616 15.632 -8.020 1.00 61.94 88 LYS A O 1
ATOM 692 N N . ALA A 1 89 ? 7.255 17.162 -8.362 1.00 62.75 89 ALA A N 1
ATOM 693 C CA . ALA A 1 89 ? 7.626 17.286 -6.959 1.00 62.75 89 ALA A CA 1
ATOM 694 C C . ALA A 1 89 ? 6.374 17.633 -6.134 1.00 62.75 89 ALA A C 1
ATOM 696 O O . ALA A 1 89 ? 5.460 18.291 -6.635 1.00 62.75 89 ALA A O 1
ATOM 697 N N . ASN A 1 90 ? 6.326 17.166 -4.891 1.00 66.81 90 ASN A N 1
ATOM 698 C CA . ASN A 1 90 ? 5.194 17.264 -3.966 1.00 66.81 90 ASN A CA 1
ATOM 699 C C . ASN A 1 90 ? 3.971 16.395 -4.303 1.00 66.81 90 ASN A C 1
ATOM 701 O O . ASN A 1 90 ? 2.893 16.602 -3.746 1.00 66.81 90 ASN A O 1
ATOM 705 N N . SER A 1 91 ? 4.117 15.368 -5.146 1.00 72.00 91 SER A N 1
ATOM 706 C CA . SER A 1 91 ? 3.069 14.355 -5.321 1.00 72.00 91 SER A CA 1
ATOM 707 C C . SER A 1 91 ? 2.823 13.588 -4.013 1.00 72.00 91 SER A C 1
ATOM 709 O O . SER A 1 91 ? 3.542 12.646 -3.666 1.00 72.00 91 SER A O 1
ATOM 711 N N . ARG A 1 92 ? 1.765 13.971 -3.284 1.00 77.38 92 ARG A N 1
ATOM 712 C CA . ARG A 1 92 ? 1.377 13.356 -2.002 1.00 77.38 92 ARG A CA 1
ATOM 713 C C . ARG A 1 92 ? 1.214 11.837 -2.080 1.00 77.38 92 ARG A C 1
ATOM 715 O O . ARG A 1 92 ? 1.548 11.137 -1.129 1.00 77.38 92 ARG A O 1
ATOM 722 N N . TRP A 1 93 ? 0.812 11.318 -3.238 1.00 82.88 93 TRP A N 1
ATOM 723 C CA . TRP A 1 93 ? 0.540 9.899 -3.474 1.00 82.88 93 TRP A CA 1
ATOM 724 C C . TRP A 1 93 ? 1.759 8.997 -3.263 1.00 82.88 93 TRP A C 1
ATOM 726 O O . TRP A 1 93 ? 1.609 7.866 -2.808 1.00 82.88 93 TRP A O 1
ATOM 736 N N . VAL A 1 94 ? 2.974 9.495 -3.520 1.00 85.81 94 VAL A N 1
ATOM 737 C CA . VAL A 1 94 ? 4.210 8.724 -3.296 1.00 85.81 94 VAL A CA 1
ATOM 738 C C . VAL A 1 94 ? 4.387 8.403 -1.808 1.00 85.81 94 VAL A C 1
ATOM 740 O O . VAL A 1 94 ? 4.784 7.291 -1.450 1.00 85.81 94 VAL A O 1
ATOM 743 N N . ASN A 1 95 ? 3.998 9.330 -0.929 1.00 88.19 95 ASN A N 1
ATOM 744 C CA . ASN A 1 95 ? 4.096 9.158 0.519 1.00 88.19 95 ASN A CA 1
ATOM 745 C C . ASN A 1 95 ? 3.164 8.063 1.048 1.00 88.19 95 ASN A C 1
ATOM 747 O O . ASN A 1 95 ? 3.469 7.483 2.083 1.00 88.19 95 ASN A O 1
ATOM 751 N N . TRP A 1 96 ? 2.090 7.708 0.328 1.00 89.69 96 TRP A N 1
ATOM 752 C CA . TRP A 1 96 ? 1.207 6.587 0.692 1.00 89.69 96 TRP A CA 1
ATOM 753 C C . TRP A 1 96 ? 1.965 5.258 0.852 1.00 89.69 96 TRP A C 1
ATOM 755 O O . TRP A 1 96 ? 1.541 4.353 1.575 1.00 89.69 96 TRP A O 1
ATOM 765 N N . SER A 1 97 ? 3.088 5.113 0.144 1.00 89.81 97 SER A N 1
ATOM 766 C CA . SER A 1 97 ? 3.917 3.910 0.192 1.00 89.81 97 SER A CA 1
ATOM 767 C C . SER A 1 97 ? 4.708 3.764 1.497 1.00 89.81 97 SER A C 1
ATOM 769 O O . SER A 1 97 ? 5.067 2.637 1.856 1.00 89.81 97 SER A O 1
ATOM 771 N N . ALA A 1 98 ? 4.963 4.864 2.208 1.00 93.00 98 ALA A N 1
ATOM 772 C CA . ALA A 1 98 ? 5.692 4.882 3.467 1.00 93.00 98 ALA A CA 1
ATOM 773 C C . ALA A 1 98 ? 4.744 4.722 4.664 1.00 93.00 98 ALA A C 1
ATOM 775 O O . ALA A 1 98 ? 3.575 5.101 4.612 1.00 93.00 98 ALA A O 1
ATOM 776 N N . SER A 1 99 ? 5.265 4.166 5.759 1.00 94.88 99 SER A N 1
ATOM 777 C CA . SER A 1 99 ? 4.526 4.024 7.020 1.00 94.88 99 SER A CA 1
ATOM 778 C C . SER A 1 99 ? 3.969 5.371 7.489 1.00 94.88 99 SER A C 1
ATOM 780 O O . SER A 1 99 ? 4.717 6.333 7.646 1.00 94.88 99 SER A O 1
ATOM 782 N N . GLY A 1 100 ? 2.670 5.419 7.772 1.00 94.19 100 GLY A N 1
ATOM 783 C CA . GLY A 1 100 ? 1.952 6.627 8.182 1.00 94.19 100 GLY A CA 1
ATOM 784 C C . GLY A 1 100 ? 1.394 7.442 7.019 1.00 94.19 100 GLY A C 1
ATOM 785 O O . GLY A 1 100 ? 0.586 8.342 7.250 1.00 94.19 100 GLY A O 1
ATOM 786 N N . GLY A 1 101 ? 1.789 7.138 5.781 1.00 92.50 101 GLY A N 1
ATOM 787 C CA . GLY A 1 101 ? 1.310 7.833 4.597 1.00 92.50 101 GLY A CA 1
ATOM 788 C C . GLY A 1 101 ? -0.195 7.688 4.411 1.00 92.50 101 GLY A C 1
ATOM 789 O O . GLY A 1 101 ? -0.881 8.680 4.182 1.00 92.50 101 GLY A O 1
ATOM 790 N N . GLU A 1 102 ? -0.725 6.479 4.556 1.00 93.12 102 GLU A N 1
ATOM 791 C CA . GLU A 1 102 ? -2.160 6.206 4.427 1.00 93.12 102 GLU A CA 1
ATOM 792 C C . GLU A 1 102 ? -2.960 6.884 5.543 1.00 93.12 102 GLU A C 1
ATOM 794 O O . GLU A 1 102 ? -3.923 7.593 5.253 1.00 93.12 102 GLU A O 1
ATOM 799 N N . ALA A 1 103 ? -2.512 6.787 6.798 1.00 94.62 103 ALA A N 1
ATOM 800 C CA . ALA A 1 103 ? -3.150 7.475 7.919 1.00 94.62 103 ALA A CA 1
ATOM 801 C C . ALA A 1 103 ? -3.200 9.000 7.717 1.00 94.62 103 ALA A C 1
ATOM 803 O O . ALA A 1 103 ? -4.208 9.635 8.028 1.00 94.62 103 ALA A O 1
ATOM 804 N N . VAL A 1 104 ? -2.131 9.605 7.181 1.00 91.94 104 VAL A N 1
ATOM 805 C CA . VAL A 1 104 ? -2.125 11.037 6.848 1.00 91.94 104 VAL A CA 1
ATOM 806 C C . VAL A 1 104 ? -3.150 11.347 5.761 1.00 91.94 104 VAL A C 1
ATOM 808 O O . VAL A 1 104 ? -3.885 12.319 5.906 1.00 91.94 104 VAL A O 1
ATOM 811 N N . HIS A 1 105 ? -3.223 10.546 4.695 1.00 90.56 105 HIS A N 1
ATOM 812 C CA . HIS A 1 105 ? -4.187 10.792 3.625 1.00 90.56 105 HIS A CA 1
ATOM 813 C C . HIS A 1 105 ? -5.625 10.659 4.117 1.00 90.56 105 HIS A C 1
ATOM 815 O O . HIS A 1 105 ? -6.405 11.565 3.857 1.00 90.56 105 HIS A O 1
ATOM 821 N N . VAL A 1 106 ? -5.957 9.609 4.870 1.00 91.38 106 VAL A N 1
ATOM 822 C CA . VAL A 1 106 ? -7.304 9.422 5.434 1.00 91.38 106 VAL A CA 1
ATOM 823 C C . VAL A 1 106 ? -7.735 10.651 6.241 1.00 91.38 106 VAL A C 1
ATOM 825 O O . VAL A 1 106 ? -8.825 11.164 6.027 1.00 91.38 106 VAL A O 1
ATOM 828 N N . ARG A 1 107 ? -6.851 11.217 7.077 1.00 90.75 107 ARG A N 1
ATOM 829 C CA . ARG A 1 107 ? -7.146 12.464 7.814 1.00 90.75 107 ARG A CA 1
ATOM 830 C C . ARG A 1 107 ? -7.392 13.681 6.922 1.00 90.75 107 ARG A C 1
ATOM 832 O O . ARG A 1 107 ? -8.087 14.587 7.350 1.00 90.75 107 ARG A O 1
ATOM 839 N N . LEU A 1 108 ? -6.773 13.744 5.744 1.00 86.62 108 LEU A N 1
ATOM 840 C CA . LEU A 1 108 ? -6.919 14.876 4.823 1.00 86.62 108 LEU A CA 1
ATOM 841 C C . LEU A 1 108 ? -8.196 14.801 3.978 1.00 86.62 108 LEU A C 1
ATOM 843 O O . LEU A 1 108 ? -8.628 15.828 3.471 1.00 86.62 108 LEU A O 1
ATOM 847 N N . PHE A 1 109 ? -8.762 13.607 3.793 1.00 84.06 109 PHE A N 1
ATOM 848 C CA . PHE A 1 109 ? -10.021 13.407 3.065 1.00 84.06 109 PHE A CA 1
ATOM 849 C C . PHE A 1 109 ? -11.253 13.441 3.977 1.00 84.06 109 PHE A C 1
ATOM 851 O O . PHE A 1 109 ? -12.379 13.468 3.492 1.00 84.06 109 PHE A O 1
ATOM 858 N N . GLU A 1 110 ? -11.045 13.449 5.290 1.00 85.25 110 GLU A N 1
ATOM 859 C CA . GLU A 1 110 ? -12.108 13.405 6.284 1.00 85.25 110 GLU A CA 1
ATOM 860 C C . GLU A 1 110 ? -12.382 14.790 6.863 1.00 85.25 110 GLU A C 1
ATOM 862 O O . GLU A 1 110 ? -11.481 15.494 7.314 1.00 85.25 110 GLU A O 1
ATOM 867 N N . ASN A 1 111 ? -13.660 15.171 6.887 1.00 84.44 111 ASN A N 1
ATOM 868 C CA . ASN A 1 111 ? -14.089 16.475 7.400 1.00 84.44 111 ASN A CA 1
ATOM 869 C C . ASN A 1 111 ? -14.076 16.537 8.935 1.00 84.44 111 ASN A C 1
ATOM 871 O O . ASN A 1 111 ? -14.102 17.621 9.518 1.00 84.44 111 ASN A O 1
ATOM 875 N N . ARG A 1 112 ? -14.059 15.376 9.605 1.00 90.69 112 ARG A N 1
ATOM 876 C CA . ARG A 1 112 ? -14.003 15.268 11.067 1.00 90.69 112 ARG A CA 1
ATOM 877 C C . ARG A 1 112 ? -12.586 14.925 11.537 1.00 90.69 112 ARG A C 1
ATOM 879 O O . ARG A 1 112 ? -11.882 14.181 10.855 1.00 90.69 112 ARG A O 1
ATOM 886 N N . PRO A 1 113 ? -12.167 15.380 12.730 1.00 90.50 113 PRO A N 1
ATOM 887 C CA . PRO A 1 113 ? -10.898 14.950 13.299 1.00 90.50 113 PRO A CA 1
ATOM 888 C C . PRO A 1 113 ? -10.913 13.434 13.544 1.00 90.50 113 PRO A C 1
ATOM 890 O O . PRO A 1 113 ? -11.827 12.914 14.186 1.00 90.50 113 PRO A O 1
ATOM 893 N N . LEU A 1 114 ? -9.884 12.740 13.051 1.00 94.25 114 LEU A N 1
ATOM 894 C CA . LEU A 1 114 ? -9.667 11.311 13.281 1.00 94.25 114 LEU A CA 1
ATOM 895 C C . LEU A 1 114 ? -8.431 11.078 14.142 1.00 94.25 114 LEU A C 1
ATOM 897 O O . LEU A 1 114 ? -7.333 11.548 13.821 1.00 94.25 114 LEU A O 1
ATOM 901 N N . LYS A 1 115 ? -8.575 10.266 15.190 1.00 95.44 115 LYS A N 1
ATOM 902 C CA . LYS A 1 115 ? -7.436 9.712 15.916 1.00 95.44 115 LYS A CA 1
ATOM 903 C C . LYS A 1 115 ? -6.921 8.488 15.171 1.00 95.44 115 LYS A C 1
ATOM 905 O O . LYS A 1 115 ? -7.469 7.395 15.273 1.00 95.44 115 LYS A O 1
ATOM 910 N N . THR A 1 116 ? -5.836 8.674 14.434 1.00 96.38 116 THR A N 1
ATOM 911 C CA . THR A 1 116 ? -5.220 7.615 13.625 1.00 96.38 116 THR A CA 1
ATOM 912 C C . THR A 1 116 ? -3.949 7.070 14.266 1.00 96.38 116 THR A C 1
ATOM 914 O O . THR A 1 116 ? -3.179 7.843 14.840 1.00 96.38 116 THR A O 1
ATOM 917 N N . LEU A 1 117 ? -3.656 5.791 14.060 1.00 96.81 117 LEU A N 1
ATOM 918 C CA . LEU A 1 117 ? -2.397 5.161 14.450 1.00 96.81 117 LEU A CA 1
ATOM 919 C C . LEU A 1 117 ? -1.761 4.479 13.236 1.00 96.81 117 LEU A C 1
ATOM 921 O O . LEU A 1 117 ? -2.450 3.789 12.495 1.00 96.81 117 LEU A O 1
ATOM 925 N N . ALA A 1 118 ? -0.454 4.644 13.043 1.00 97.31 118 ALA A N 1
ATOM 926 C CA . ALA A 1 118 ? 0.290 3.933 12.010 1.00 97.31 118 ALA A CA 1
ATOM 927 C C . ALA A 1 118 ? 1.306 2.989 12.649 1.00 97.31 118 ALA A C 1
ATOM 929 O O . ALA A 1 118 ? 2.093 3.400 13.501 1.00 97.31 118 ALA A O 1
ATOM 930 N N . VAL A 1 119 ? 1.284 1.727 12.232 1.00 97.38 119 VAL A N 1
ATOM 931 C CA . VAL A 1 119 ? 2.143 0.663 12.744 1.00 97.38 119 VAL A CA 1
ATOM 932 C C . VAL A 1 119 ? 2.773 -0.057 11.563 1.00 97.38 119 VAL A C 1
ATOM 934 O O . VAL A 1 119 ? 2.074 -0.559 10.681 1.00 97.38 119 VAL A O 1
ATOM 937 N N . SER A 1 120 ? 4.101 -0.134 11.560 1.00 96.69 120 SER A N 1
ATOM 938 C CA . SER A 1 120 ? 4.859 -0.930 10.599 1.00 96.69 120 SER A CA 1
ATOM 939 C C . SER A 1 120 ? 5.679 -2.023 11.284 1.00 96.69 120 SER A C 1
ATOM 941 O O . SER A 1 120 ? 6.061 -1.899 12.450 1.00 96.69 120 SER A O 1
ATOM 943 N N . GLY A 1 121 ? 5.908 -3.112 10.551 1.00 96.75 121 GLY A N 1
ATOM 944 C CA . GLY A 1 121 ? 6.650 -4.280 11.012 1.00 96.75 121 GLY A CA 1
ATOM 945 C C . GLY A 1 121 ? 5.746 -5.394 11.539 1.00 96.75 121 GLY A C 1
ATOM 946 O O . GLY A 1 121 ? 4.832 -5.172 12.333 1.00 96.75 121 GLY A O 1
ATOM 947 N N . MET A 1 122 ? 6.018 -6.631 11.118 1.00 95.69 122 MET A N 1
ATOM 948 C CA . MET A 1 122 ? 5.174 -7.799 11.397 1.00 95.69 122 MET A CA 1
ATOM 949 C C . MET A 1 122 ? 4.892 -7.992 12.892 1.00 95.69 122 MET A C 1
ATOM 951 O O . MET A 1 122 ? 3.751 -8.240 13.276 1.00 95.69 122 MET A O 1
ATOM 955 N N . ARG A 1 123 ? 5.921 -7.875 13.742 1.00 97.31 123 ARG A N 1
ATOM 956 C CA . ARG A 1 123 ? 5.782 -8.058 15.196 1.00 97.31 123 ARG A CA 1
ATOM 957 C C . ARG A 1 123 ? 4.892 -6.980 15.811 1.00 97.31 123 ARG A C 1
ATOM 959 O O . ARG A 1 123 ? 3.997 -7.307 16.583 1.00 97.31 123 ARG A O 1
ATOM 966 N N . SER A 1 124 ? 5.099 -5.727 15.416 1.00 97.75 124 SER A N 1
ATOM 967 C CA . SER A 1 124 ? 4.309 -4.581 15.869 1.00 97.75 124 SER A CA 1
ATOM 968 C C . SER A 1 124 ? 2.851 -4.695 15.420 1.00 97.75 124 SER A C 1
ATOM 970 O O . SER A 1 124 ? 1.945 -4.474 16.217 1.00 97.75 124 SER A O 1
ATOM 972 N N . VAL A 1 125 ? 2.614 -5.109 14.169 1.00 97.56 125 VAL A N 1
ATOM 973 C CA . VAL A 1 125 ? 1.263 -5.342 13.637 1.00 97.56 125 VAL A CA 1
ATOM 974 C C . VAL A 1 125 ? 0.563 -6.480 14.380 1.00 97.56 125 VAL A C 1
ATOM 976 O O . VAL A 1 125 ? -0.607 -6.369 14.720 1.00 97.56 125 VAL A O 1
ATOM 979 N N . ILE A 1 126 ? 1.258 -7.573 14.688 1.00 97.75 126 ILE A N 1
ATOM 980 C CA . ILE A 1 126 ? 0.673 -8.638 15.512 1.00 97.75 126 ILE A CA 1
ATOM 981 C C . ILE A 1 126 ? 0.294 -8.101 16.898 1.00 97.75 126 ILE A C 1
ATOM 983 O O . ILE A 1 126 ? -0.810 -8.376 17.359 1.00 97.75 126 ILE A O 1
ATOM 987 N N . GLY A 1 127 ? 1.178 -7.325 17.531 1.00 97.94 127 GLY A N 1
ATOM 988 C CA . GLY A 1 127 ? 0.922 -6.732 18.844 1.00 97.94 127 GLY A CA 1
ATOM 989 C C . GLY A 1 127 ? -0.292 -5.804 18.840 1.00 97.94 127 GLY A C 1
ATOM 990 O O . GLY A 1 127 ? -1.167 -5.943 19.689 1.00 97.94 127 GLY A O 1
ATOM 991 N N . ILE A 1 128 ? -0.405 -4.923 17.838 1.00 97.19 128 ILE A N 1
ATOM 992 C CA . ILE A 1 128 ? -1.539 -3.998 17.770 1.00 97.19 128 ILE A CA 1
ATOM 993 C C . ILE A 1 128 ? -2.861 -4.735 17.548 1.00 97.19 128 ILE A C 1
ATOM 995 O O . ILE A 1 128 ? -3.851 -4.391 18.180 1.00 97.19 128 ILE A O 1
ATOM 999 N N . LEU A 1 129 ? -2.882 -5.791 16.724 1.00 97.38 129 LEU A N 1
ATOM 1000 C CA . LEU A 1 129 ? -4.082 -6.611 16.531 1.00 97.38 129 LEU A CA 1
ATOM 1001 C C . LEU A 1 129 ? -4.508 -7.307 17.837 1.00 97.38 129 LEU A C 1
ATOM 1003 O O . LEU A 1 129 ? -5.694 -7.324 18.154 1.00 97.38 129 LEU A O 1
ATOM 1007 N N . GLN A 1 130 ? -3.558 -7.795 18.641 1.00 97.56 130 GLN A N 1
ATOM 1008 C CA . GLN A 1 130 ? -3.855 -8.358 19.966 1.00 97.56 130 GLN A CA 1
ATOM 1009 C C . GLN A 1 130 ? -4.432 -7.305 20.924 1.00 97.56 130 GLN A C 1
ATOM 1011 O O . GLN A 1 130 ? -5.390 -7.578 21.647 1.00 97.56 130 GLN A O 1
ATOM 1016 N N . ASP A 1 131 ? -3.897 -6.084 20.918 1.00 97.44 131 ASP A N 1
ATOM 1017 C CA . ASP A 1 131 ? -4.431 -4.996 21.743 1.00 97.44 131 ASP A CA 1
ATOM 1018 C C . ASP A 1 131 ? -5.844 -4.559 21.307 1.00 97.44 131 ASP A C 1
ATOM 1020 O O . ASP A 1 131 ? -6.641 -4.143 22.157 1.00 97.44 131 ASP A O 1
ATOM 1024 N N . ILE A 1 132 ? -6.193 -4.691 20.019 1.00 96.62 132 ILE A N 1
ATOM 1025 C CA . ILE A 1 132 ? -7.569 -4.482 19.531 1.00 96.62 132 ILE A CA 1
ATOM 1026 C C . ILE A 1 132 ? -8.510 -5.544 20.113 1.00 96.62 132 ILE A C 1
ATOM 1028 O O . ILE A 1 132 ? -9.545 -5.177 20.670 1.00 96.62 132 ILE A O 1
ATOM 1032 N N . GLU A 1 133 ? -8.152 -6.832 20.054 1.00 95.75 133 GLU A N 1
ATOM 1033 C CA . GLU A 1 133 ? -8.971 -7.919 20.625 1.00 95.75 133 GLU A CA 1
ATOM 1034 C C . GLU A 1 133 ? -9.198 -7.735 22.131 1.00 95.75 133 GLU A C 1
ATOM 1036 O O . GLU A 1 133 ? -10.309 -7.911 22.633 1.00 95.75 133 GLU A O 1
ATOM 1041 N N . LEU A 1 134 ? -8.167 -7.282 22.849 1.00 96.50 134 LEU A N 1
ATOM 1042 C CA . LEU A 1 134 ? -8.234 -6.970 24.280 1.00 96.50 134 LEU A CA 1
ATOM 1043 C C . LEU A 1 134 ? -8.933 -5.633 24.587 1.00 96.50 134 LEU A C 1
ATOM 1045 O O . LEU A 1 134 ? -8.975 -5.211 25.745 1.00 96.50 134 LEU A O 1
ATOM 1049 N N . ARG A 1 135 ? -9.481 -4.949 23.572 1.00 94.56 135 ARG A N 1
ATOM 1050 C CA . ARG A 1 135 ? -10.177 -3.655 23.678 1.00 94.56 135 ARG A CA 1
ATOM 1051 C C . ARG A 1 135 ? -9.335 -2.566 24.359 1.00 94.56 135 ARG A C 1
ATOM 1053 O O . ARG A 1 135 ? -9.882 -1.706 25.055 1.00 94.56 135 ARG A O 1
ATOM 1060 N N . ARG A 1 136 ? -8.012 -2.588 24.163 1.00 96.06 136 ARG A N 1
ATOM 1061 C CA . ARG A 1 136 ? -7.054 -1.631 24.751 1.00 96.06 136 ARG A CA 1
ATOM 1062 C C . ARG A 1 136 ? -6.880 -0.353 23.930 1.00 96.06 136 ARG A C 1
ATOM 1064 O O . ARG A 1 136 ? -6.440 0.655 24.469 1.00 96.06 136 ARG A O 1
ATOM 1071 N N . LEU A 1 137 ? -7.286 -0.355 22.661 1.00 93.81 137 LEU A N 1
ATOM 1072 C CA . LEU A 1 137 ? -7.173 0.796 21.752 1.00 93.81 137 LEU A CA 1
ATOM 1073 C C . LEU A 1 137 ? -8.466 1.611 21.630 1.00 93.81 137 LEU A C 1
ATOM 1075 O O . LEU A 1 137 ? -8.870 2.014 20.540 1.00 93.81 137 LEU A O 1
ATOM 1079 N N . LYS A 1 138 ? -9.138 1.871 22.756 1.00 91.00 138 LYS A N 1
ATOM 1080 C CA . LYS A 1 138 ? -10.361 2.685 22.748 1.00 91.00 138 LYS A CA 1
ATOM 1081 C C . LYS A 1 138 ? -10.075 4.103 22.241 1.00 91.00 138 LYS A C 1
ATOM 1083 O O . LYS A 1 138 ? -9.095 4.738 22.635 1.00 91.00 138 LYS A O 1
ATOM 1088 N N . GLY A 1 139 ? -10.968 4.600 21.389 1.00 92.75 139 GLY A N 1
ATOM 1089 C CA . GLY A 1 139 ? -10.923 5.957 20.846 1.00 92.75 139 GLY A CA 1
ATOM 1090 C C . GLY A 1 139 ? -9.975 6.159 19.663 1.00 92.75 139 GLY A C 1
ATOM 1091 O O . GLY A 1 139 ? -9.799 7.303 19.270 1.00 92.75 139 GLY A O 1
ATOM 1092 N N . VAL A 1 140 ? -9.350 5.109 19.117 1.00 96.31 140 VAL A N 1
ATOM 1093 C CA . VAL A 1 140 ? -8.642 5.176 17.824 1.00 96.31 140 VAL A CA 1
ATOM 1094 C C . VAL A 1 140 ? -9.652 4.922 16.704 1.00 96.31 140 VAL A C 1
ATOM 1096 O O . VAL A 1 140 ? -10.309 3.885 16.707 1.00 96.31 140 VAL A O 1
ATOM 1099 N N . ASP A 1 141 ? -9.774 5.858 15.765 1.00 95.56 141 ASP A N 1
ATOM 1100 C CA . ASP A 1 141 ? -10.715 5.779 14.641 1.00 95.56 141 ASP A CA 1
ATOM 1101 C C . ASP A 1 141 ? -10.176 4.941 13.474 1.00 95.56 141 ASP A C 1
ATOM 1103 O O . ASP A 1 141 ? -10.945 4.288 12.775 1.00 95.56 141 ASP A O 1
ATOM 1107 N N . PHE A 1 142 ? -8.861 4.976 13.234 1.00 96.38 142 PHE A N 1
ATOM 1108 C CA . PHE A 1 142 ? -8.239 4.319 12.082 1.00 96.38 142 PHE A CA 1
ATOM 1109 C C . PHE A 1 142 ? -6.831 3.817 12.406 1.00 96.38 142 PHE A C 1
ATOM 1111 O O . PHE A 1 142 ? -6.032 4.527 13.022 1.00 96.38 142 PHE A O 1
ATOM 1118 N N . ILE A 1 143 ? -6.513 2.600 11.962 1.00 97.19 143 ILE A N 1
ATOM 1119 C CA . ILE A 1 143 ? -5.196 1.985 12.139 1.00 97.19 143 ILE A CA 1
ATOM 1120 C C . ILE A 1 143 ? -4.634 1.614 10.767 1.00 97.19 143 ILE A C 1
ATOM 1122 O O . ILE A 1 143 ? -5.150 0.728 10.093 1.00 97.19 143 ILE A O 1
ATOM 1126 N N . GLU A 1 144 ? -3.531 2.250 10.385 1.00 97.25 144 GLU A N 1
ATOM 1127 C CA . GLU A 1 144 ? -2.701 1.809 9.269 1.00 97.25 144 GLU A CA 1
ATOM 1128 C C . GLU A 1 144 ? -1.759 0.706 9.769 1.00 97.25 144 GLU A C 1
ATOM 1130 O O . GLU A 1 144 ? -0.867 0.965 10.579 1.00 97.25 144 GLU A O 1
ATOM 1135 N N . ALA A 1 145 ? -1.935 -0.523 9.281 1.00 96.62 145 ALA A N 1
ATOM 1136 C CA . ALA A 1 145 ? -1.118 -1.673 9.666 1.00 96.62 145 ALA A CA 1
ATOM 1137 C C . ALA A 1 145 ? -0.325 -2.217 8.467 1.00 96.62 145 ALA A C 1
ATOM 1139 O O . ALA A 1 145 ? -0.874 -2.862 7.572 1.00 96.62 145 ALA A O 1
ATOM 1140 N N . ARG A 1 146 ? 0.993 -1.987 8.446 1.00 95.38 146 ARG A N 1
ATOM 1141 C CA . ARG A 1 146 ? 1.894 -2.431 7.370 1.00 95.38 146 ARG A CA 1
ATOM 1142 C C . ARG A 1 146 ? 2.855 -3.508 7.876 1.00 95.38 146 ARG A C 1
ATOM 1144 O O . ARG A 1 146 ? 3.609 -3.297 8.812 1.00 95.38 146 ARG A O 1
ATOM 1151 N N . VAL A 1 147 ? 2.868 -4.681 7.242 1.00 94.62 147 VAL A N 1
ATOM 1152 C CA . VAL A 1 147 ? 3.713 -5.808 7.695 1.00 94.62 147 VAL A CA 1
ATOM 1153 C C . VAL A 1 147 ? 5.208 -5.540 7.501 1.00 94.62 147 VAL A C 1
ATOM 1155 O O . VAL A 1 147 ? 6.018 -5.960 8.323 1.00 94.62 147 VAL A O 1
ATOM 1158 N N . CYS A 1 148 ? 5.584 -4.857 6.423 1.00 95.50 148 CYS A N 1
ATOM 1159 C CA . CYS A 1 148 ? 6.970 -4.470 6.182 1.00 95.50 148 CYS A CA 1
ATOM 1160 C C . CYS A 1 148 ? 7.349 -3.267 7.051 1.00 95.50 148 CYS A C 1
ATOM 1162 O O . CYS A 1 148 ? 6.549 -2.340 7.214 1.00 95.50 148 CYS A O 1
ATOM 1164 N N . ASP A 1 149 ? 8.579 -3.267 7.560 1.00 94.69 149 ASP A N 1
ATOM 1165 C CA . ASP A 1 149 ? 9.149 -2.097 8.225 1.00 94.69 149 ASP A CA 1
ATOM 1166 C C . ASP A 1 149 ? 9.172 -0.912 7.252 1.00 94.69 149 ASP A C 1
ATOM 1168 O O . ASP A 1 149 ? 9.427 -1.078 6.061 1.00 94.69 149 ASP A O 1
ATOM 1172 N N . MET A 1 150 ? 8.876 0.293 7.742 1.00 94.19 150 MET A N 1
ATOM 1173 C CA . MET A 1 150 ? 8.767 1.514 6.925 1.00 94.19 150 MET A CA 1
ATOM 1174 C C . MET A 1 150 ? 7.661 1.500 5.850 1.00 94.19 150 MET A C 1
ATOM 1176 O O . MET A 1 150 ? 7.566 2.450 5.077 1.00 94.19 150 MET A O 1
ATOM 1180 N N . GLY A 1 151 ? 6.776 0.499 5.813 1.00 94.19 151 GLY A N 1
ATOM 1181 C CA . GLY A 1 151 ? 5.693 0.413 4.828 1.00 94.19 151 GLY A CA 1
ATOM 1182 C C . GLY A 1 151 ? 6.091 -0.344 3.558 1.00 94.19 151 GLY A C 1
ATOM 1183 O O . GLY A 1 151 ? 6.978 -1.194 3.568 1.00 94.19 151 GLY A O 1
ATOM 1184 N N . CYS A 1 152 ? 5.425 -0.070 2.435 1.00 94.12 152 CYS A N 1
ATOM 1185 C CA . CYS A 1 152 ? 5.671 -0.771 1.167 1.00 94.12 152 CYS A CA 1
ATOM 1186 C C . CYS A 1 152 ? 7.071 -0.521 0.586 1.00 94.12 152 CYS A C 1
ATOM 1188 O O . CYS A 1 152 ? 7.570 -1.365 -0.159 1.00 94.12 152 CYS A O 1
ATOM 1190 N N . ILE A 1 153 ? 7.728 0.583 0.953 1.00 94.88 153 ILE A N 1
ATOM 1191 C CA . ILE A 1 153 ? 9.128 0.840 0.581 1.00 94.88 153 ILE A CA 1
ATOM 1192 C C . ILE A 1 153 ? 10.105 -0.158 1.222 1.00 94.88 153 ILE A C 1
ATOM 1194 O O . ILE A 1 153 ? 11.167 -0.418 0.665 1.00 94.88 153 ILE A O 1
ATOM 1198 N N . GLY A 1 154 ? 9.734 -0.779 2.347 1.00 95.31 154 GLY A N 1
ATOM 1199 C CA . GLY A 1 154 ? 10.495 -1.861 2.980 1.00 95.31 154 GLY A CA 1
ATOM 1200 C C . GLY A 1 154 ? 10.154 -3.257 2.468 1.00 95.31 154 GLY A C 1
ATOM 1201 O O . GLY A 1 154 ? 10.518 -4.251 3.092 1.00 95.31 154 GLY A O 1
ATOM 1202 N N . GLY A 1 155 ? 9.416 -3.354 1.361 1.00 95.38 155 GLY A N 1
ATOM 1203 C CA . GLY A 1 155 ? 9.081 -4.626 0.739 1.00 95.38 155 GLY A CA 1
ATOM 1204 C C . GLY A 1 155 ? 10.322 -5.396 0.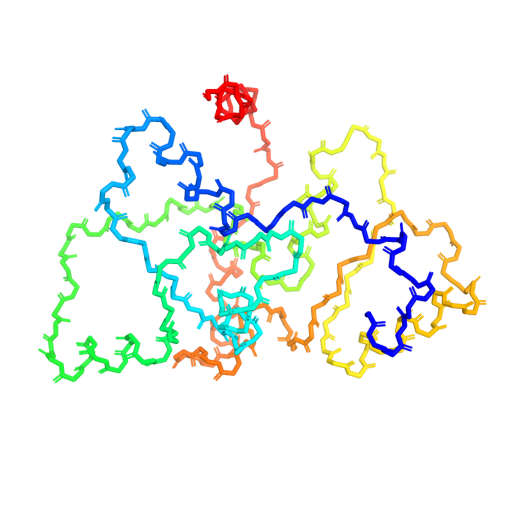285 1.00 95.38 155 GLY A C 1
ATOM 1205 O O . GLY A 1 155 ? 11.179 -4.857 -0.407 1.00 95.38 155 GLY A O 1
ATOM 1206 N N . ILE A 1 156 ? 10.391 -6.686 0.623 1.00 95.00 156 ILE A N 1
ATOM 1207 C CA . ILE A 1 156 ? 11.525 -7.564 0.278 1.00 95.00 156 ILE A CA 1
AT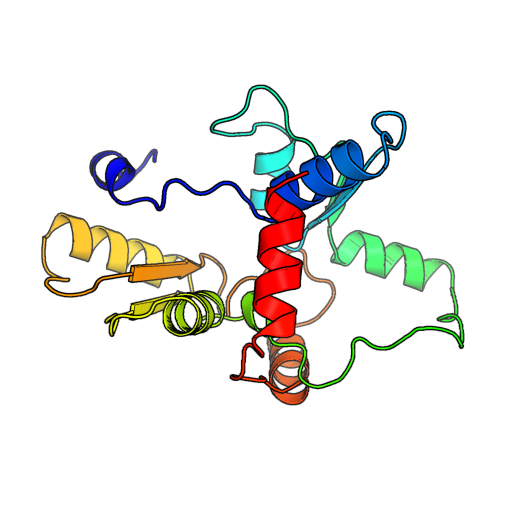OM 1208 C C . ILE A 1 156 ? 11.746 -7.716 -1.233 1.00 95.00 156 ILE A C 1
ATOM 1210 O O . ILE A 1 156 ? 12.826 -8.101 -1.666 1.00 95.00 156 ILE A O 1
ATOM 1214 N N . ALA A 1 157 ? 10.721 -7.443 -2.044 1.00 95.50 157 ALA A N 1
ATOM 1215 C CA . ALA A 1 157 ? 10.817 -7.567 -3.489 1.00 95.50 157 ALA A CA 1
ATOM 1216 C C . ALA A 1 157 ? 11.301 -6.273 -4.164 1.00 95.50 157 ALA A C 1
ATOM 1218 O O . ALA A 1 157 ? 11.383 -6.263 -5.391 1.00 95.50 157 ALA A O 1
ATOM 1219 N N . ASN A 1 158 ? 11.620 -5.223 -3.391 1.00 95.44 158 ASN A N 1
ATOM 1220 C CA . ASN A 1 158 ? 12.192 -3.970 -3.883 1.00 95.44 158 ASN A CA 1
ATOM 1221 C C . ASN A 1 158 ? 13.624 -4.126 -4.391 1.00 95.44 158 ASN A C 1
ATOM 1223 O O . ASN A 1 158 ? 14.406 -4.926 -3.887 1.00 95.44 158 ASN A O 1
ATOM 1227 N N . ALA A 1 159 ? 13.951 -3.343 -5.421 1.00 93.06 159 ALA A N 1
ATOM 1228 C CA . ALA A 1 159 ? 15.276 -3.325 -6.037 1.00 93.06 159 ALA A CA 1
ATOM 1229 C C . ALA A 1 159 ? 16.315 -2.559 -5.204 1.00 93.06 159 ALA A C 1
ATOM 1231 O O . ALA A 1 159 ? 17.512 -2.791 -5.340 1.00 93.06 159 ALA A O 1
ATOM 1232 N N . GLU A 1 160 ? 15.857 -1.624 -4.373 1.00 92.06 160 GLU A N 1
ATOM 1233 C CA . GLU A 1 160 ? 16.693 -0.728 -3.584 1.00 92.06 160 GLU A CA 1
ATOM 1234 C C . GLU A 1 160 ? 16.460 -0.947 -2.086 1.00 92.06 160 GLU A C 1
ATOM 1236 O O . GLU A 1 160 ? 15.400 -1.403 -1.655 1.00 92.06 160 GLU A O 1
ATOM 1241 N N . SER A 1 161 ? 17.464 -0.586 -1.287 1.00 94.19 161 SER A N 1
ATOM 1242 C CA . SER A 1 161 ? 17.359 -0.514 0.167 1.00 94.19 161 SER A CA 1
ATOM 1243 C C . SER A 1 161 ? 16.192 0.372 0.620 1.00 94.19 161 SER A C 1
ATOM 1245 O O . SE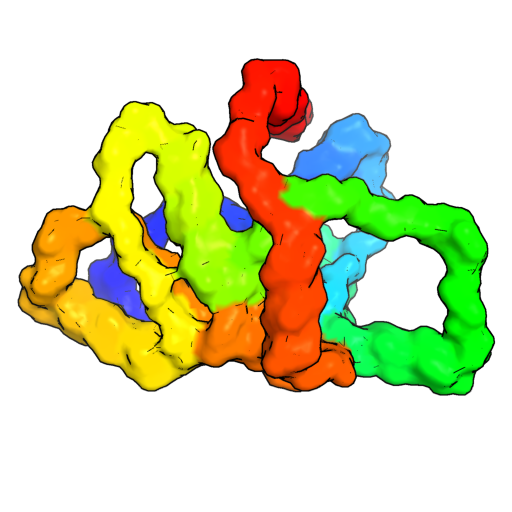R A 1 161 ? 15.960 1.463 0.085 1.00 94.19 161 SER A O 1
ATOM 1247 N N . SER A 1 162 ? 15.502 -0.067 1.672 1.00 93.56 162 SER A N 1
ATOM 1248 C CA . SER A 1 162 ? 14.410 0.680 2.302 1.00 93.56 162 SER A CA 1
ATOM 1249 C C . SER A 1 162 ? 14.867 2.041 2.834 1.00 93.56 162 SER A C 1
ATOM 1251 O O . SER A 1 162 ? 14.121 3.013 2.740 1.00 93.56 162 SER A O 1
ATOM 1253 N N . PHE A 1 163 ? 16.111 2.142 3.315 1.00 94.69 163 PHE A N 1
ATOM 1254 C CA . PHE A 1 163 ? 16.687 3.392 3.820 1.00 94.69 163 PHE A CA 1
ATOM 1255 C C . PHE A 1 163 ? 16.849 4.439 2.712 1.00 94.69 163 PHE A C 1
ATOM 1257 O O . PHE A 1 163 ? 16.464 5.592 2.889 1.00 94.69 163 PHE A O 1
ATOM 1264 N N . LEU A 1 164 ? 17.365 4.034 1.547 1.00 94.12 164 LEU A N 1
ATOM 1265 C CA . LEU A 1 164 ? 17.515 4.928 0.393 1.00 94.12 164 LEU A CA 1
ATOM 1266 C C . LEU A 1 164 ? 16.153 5.314 -0.187 1.00 94.12 164 LEU A C 1
ATOM 1268 O O . LEU A 1 164 ? 15.914 6.482 -0.487 1.00 94.12 164 LEU A O 1
ATOM 1272 N N . SER A 1 165 ? 15.240 4.344 -0.274 1.00 92.44 165 SER A N 1
ATOM 1273 C CA . SER A 1 165 ? 13.866 4.581 -0.722 1.00 92.44 165 SER A CA 1
ATOM 1274 C C . SER A 1 165 ? 13.162 5.602 0.171 1.00 92.44 165 SER A C 1
ATOM 1276 O O . SER A 1 165 ? 12.496 6.504 -0.329 1.00 92.44 165 SER A O 1
ATOM 1278 N N . ARG A 1 166 ? 13.356 5.513 1.492 1.00 91.88 166 ARG A N 1
ATOM 1279 C CA . ARG A 1 166 ? 12.796 6.461 2.458 1.00 91.88 166 ARG A CA 1
ATOM 1280 C C . ARG A 1 166 ? 13.291 7.885 2.218 1.00 91.88 166 ARG A C 1
ATOM 1282 O O . ARG A 1 166 ? 12.460 8.779 2.115 1.00 91.88 166 ARG A O 1
ATOM 1289 N N . LEU A 1 167 ? 14.602 8.080 2.063 1.00 92.19 167 LEU A N 1
ATOM 1290 C CA . LEU A 1 167 ? 15.170 9.404 1.775 1.00 92.19 167 LEU A CA 1
ATOM 1291 C C . LEU A 1 167 ? 14.582 10.002 0.490 1.00 92.19 167 LEU A C 1
ATOM 1293 O O . LEU A 1 167 ? 14.277 11.189 0.439 1.00 92.19 167 LEU A O 1
ATOM 1297 N N . LYS A 1 168 ? 14.373 9.180 -0.545 1.00 89.94 168 LYS A N 1
ATOM 1298 C CA . LYS A 1 168 ? 13.740 9.628 -1.795 1.00 89.94 168 LYS A CA 1
ATOM 1299 C C . LYS A 1 168 ? 12.282 10.034 -1.595 1.00 89.94 168 LYS A C 1
ATOM 1301 O O . LYS A 1 168 ? 11.881 11.060 -2.129 1.00 89.94 168 LYS A O 1
ATOM 1306 N N . VAL A 1 169 ? 11.503 9.253 -0.843 1.00 88.88 169 VAL A N 1
ATOM 1307 C CA . VAL A 1 169 ? 10.098 9.580 -0.546 1.00 88.88 169 VAL A CA 1
ATOM 1308 C C . VAL A 1 169 ? 9.997 10.866 0.276 1.00 88.88 169 VAL A C 1
ATOM 1310 O O . VAL A 1 169 ? 9.189 11.725 -0.056 1.00 88.88 169 VAL A O 1
ATOM 1313 N N . GLU A 1 170 ? 10.847 11.039 1.289 1.00 86.62 170 GLU A N 1
ATOM 1314 C CA . GLU A 1 170 ? 10.886 12.257 2.110 1.00 86.62 170 GLU A CA 1
ATOM 1315 C C . GLU A 1 170 ? 11.268 13.491 1.271 1.00 86.62 170 GLU A C 1
ATOM 1317 O O . GLU A 1 170 ? 10.605 14.525 1.354 1.00 86.62 170 GLU A O 1
ATOM 1322 N N . ASN A 1 171 ? 12.264 13.365 0.386 1.00 86.44 171 ASN A N 1
ATOM 1323 C CA . ASN A 1 171 ? 12.677 14.437 -0.528 1.00 86.44 171 ASN A CA 1
ATOM 1324 C C . ASN A 1 171 ? 11.626 14.777 -1.593 1.00 86.44 171 ASN A C 1
ATOM 1326 O O . ASN A 1 171 ? 11.653 15.875 -2.145 1.00 86.44 171 ASN A O 1
ATOM 1330 N N . TYR A 1 172 ? 10.710 13.854 -1.896 1.00 82.75 172 TYR A N 1
ATOM 1331 C CA . TYR A 1 172 ? 9.628 14.102 -2.846 1.00 82.75 172 TYR A CA 1
ATOM 1332 C C . TYR A 1 172 ? 8.637 15.157 -2.348 1.00 82.75 172 TYR A C 1
ATOM 1334 O O . TYR A 1 172 ? 7.912 15.718 -3.167 1.00 82.75 172 TYR A O 1
ATOM 1342 N N . GLY A 1 173 ? 8.612 15.436 -1.042 1.00 80.69 173 GLY A N 1
ATOM 1343 C CA . GLY A 1 173 ? 7.694 16.385 -0.426 1.00 80.69 173 GLY A CA 1
ATOM 1344 C C . GLY A 1 173 ? 6.273 15.839 -0.286 1.00 80.69 173 GLY A C 1
ATOM 1345 O O . GLY A 1 173 ? 5.921 14.778 -0.806 1.00 80.69 173 GLY A O 1
ATOM 1346 N N . PHE A 1 174 ? 5.441 16.563 0.460 1.00 81.69 174 PHE A N 1
ATOM 1347 C CA . PHE A 1 174 ? 4.064 16.174 0.746 1.00 81.69 174 PHE A CA 1
ATOM 1348 C C . PHE A 1 174 ? 3.157 17.400 0.728 1.00 81.69 174 PHE A C 1
ATOM 1350 O O . PHE A 1 174 ? 3.105 18.149 1.707 1.00 81.69 174 PHE A O 1
ATOM 1357 N N . ASP A 1 175 ? 2.441 17.591 -0.380 1.00 78.12 175 ASP A N 1
ATOM 1358 C CA . ASP A 1 175 ? 1.396 18.605 -0.451 1.00 78.12 175 ASP A CA 1
ATOM 1359 C C . ASP A 1 175 ? 0.173 18.164 0.365 1.00 78.12 175 ASP A C 1
ATOM 1361 O O . ASP A 1 175 ? -0.376 17.073 0.172 1.00 78.12 175 ASP A O 1
ATOM 1365 N N . ARG A 1 176 ? -0.221 19.008 1.321 1.00 74.50 176 ARG A N 1
ATOM 1366 C CA . ARG A 1 176 ? -1.361 18.759 2.210 1.00 74.50 176 ARG A CA 1
ATOM 1367 C C . ARG A 1 176 ? -2.666 19.274 1.627 1.00 74.50 176 ARG A C 1
ATOM 1369 O O . ARG A 1 176 ? -3.721 18.828 2.073 1.00 74.50 176 ARG A O 1
ATOM 1376 N N . GLU A 1 177 ? -2.609 20.199 0.677 1.00 71.75 177 GLU A N 1
ATOM 1377 C CA . GLU A 1 177 ? -3.800 20.815 0.121 1.00 71.75 177 GLU A CA 1
ATOM 1378 C C . GLU A 1 177 ? -4.378 19.920 -0.976 1.00 71.75 177 GLU A C 1
ATOM 1380 O O . GLU A 1 177 ? -3.728 19.564 -1.958 1.00 71.75 177 GLU A O 1
ATOM 1385 N N . THR A 1 178 ? -5.635 19.521 -0.801 1.00 68.25 178 THR A N 1
ATOM 1386 C CA . THR A 1 178 ? -6.431 18.957 -1.892 1.00 68.25 178 THR A CA 1
ATOM 1387 C C . THR A 1 178 ? -7.279 20.101 -2.425 1.00 68.25 178 THR A C 1
ATOM 1389 O O . THR A 1 178 ? -8.320 20.418 -1.856 1.00 68.25 178 THR A O 1
ATOM 1392 N N . GLY A 1 179 ? -6.787 20.787 -3.461 1.00 70.75 179 GLY A N 1
ATOM 1393 C CA . GLY A 1 179 ? -7.537 21.867 -4.105 1.00 70.75 179 GLY A CA 1
ATOM 1394 C C . GLY A 1 179 ? -8.912 21.382 -4.575 1.00 70.75 179 GLY A C 1
ATOM 1395 O O . GLY A 1 179 ? -9.071 20.213 -4.931 1.00 70.75 179 GLY A O 1
ATOM 1396 N N . LYS A 1 180 ? -9.908 22.275 -4.583 1.00 76.88 180 LYS A N 1
ATOM 1397 C CA . LYS A 1 180 ? -11.294 21.953 -4.965 1.00 76.88 180 LYS A CA 1
ATOM 1398 C C . LYS A 1 180 ? -11.379 21.272 -6.338 1.00 76.88 180 LYS A C 1
ATOM 1400 O O . LYS A 1 180 ? -12.025 20.240 -6.460 1.00 76.88 180 LYS A O 1
ATOM 1405 N N . GLU A 1 181 ? -10.633 21.783 -7.316 1.00 77.88 181 GLU A N 1
ATOM 1406 C CA . GLU A 1 181 ? -10.523 21.200 -8.662 1.00 77.88 181 GLU A CA 1
ATOM 1407 C C . GLU A 1 181 ? -10.043 19.742 -8.620 1.00 77.88 181 GLU A C 1
ATOM 1409 O O . GLU A 1 181 ? -10.590 18.873 -9.290 1.00 77.88 181 GLU A O 1
ATOM 1414 N N . ARG A 1 182 ? -9.061 19.431 -7.764 1.00 77.38 182 ARG A N 1
ATOM 1415 C CA . ARG A 1 182 ? -8.529 18.070 -7.639 1.00 77.38 182 ARG A CA 1
ATOM 1416 C C . ARG A 1 182 ? -9.535 17.106 -7.011 1.00 77.38 182 ARG A C 1
ATOM 1418 O O . ARG A 1 182 ? -9.523 15.923 -7.339 1.00 77.38 182 ARG A O 1
ATOM 1425 N N . MET A 1 183 ? -10.374 17.589 -6.096 1.00 79.31 183 MET A N 1
ATOM 1426 C CA . MET A 1 183 ? -11.470 16.795 -5.538 1.00 79.31 183 MET A CA 1
ATOM 1427 C C . MET A 1 183 ? -12.541 16.516 -6.593 1.00 79.31 183 MET A C 1
ATOM 1429 O O . MET A 1 183 ? -12.983 15.377 -6.706 1.00 79.31 183 MET A O 1
ATOM 1433 N N . GLU A 1 184 ? -12.890 17.512 -7.408 1.00 83.88 184 GLU A N 1
ATOM 1434 C CA . GLU A 1 184 ? -13.834 17.358 -8.521 1.00 83.88 184 GLU A CA 1
ATOM 1435 C C . GLU A 1 184 ? -13.322 16.344 -9.562 1.00 83.88 184 GLU A C 1
ATOM 1437 O O . GLU A 1 184 ? -14.064 15.439 -9.943 1.00 83.88 184 GLU A O 1
ATOM 1442 N N . GLU A 1 185 ? -12.037 16.402 -9.936 1.00 81.81 185 GLU A N 1
ATOM 1443 C CA . GLU A 1 185 ? -11.402 15.404 -10.816 1.00 81.81 185 GLU A CA 1
ATOM 1444 C C . GLU A 1 185 ? -11.483 13.976 -10.249 1.00 81.81 185 GLU A C 1
ATOM 1446 O O . GLU A 1 185 ? -11.699 13.009 -10.985 1.00 81.81 185 GLU A O 1
ATOM 1451 N N . LEU A 1 186 ? -11.274 13.821 -8.935 1.00 79.75 186 LEU A N 1
ATOM 1452 C CA . LEU A 1 186 ? -11.369 12.524 -8.266 1.00 79.75 186 LEU A CA 1
ATOM 1453 C C . LEU A 1 186 ? -12.811 12.020 -8.235 1.00 79.75 186 LEU A C 1
ATOM 1455 O O . LEU A 1 186 ? -13.036 10.843 -8.489 1.00 79.75 186 LEU A O 1
ATOM 1459 N N . GLU A 1 187 ? -13.792 12.878 -7.967 1.00 82.56 187 GLU A N 1
ATOM 1460 C CA . GLU A 1 187 ? -15.200 12.482 -8.019 1.00 82.56 187 GLU A CA 1
ATOM 1461 C C . GLU A 1 187 ? -15.629 12.069 -9.429 1.00 82.56 187 GLU A C 1
ATOM 1463 O O . GLU A 1 187 ? -16.335 11.074 -9.586 1.00 82.56 187 GLU A O 1
ATOM 1468 N N . GLU A 1 188 ? -15.178 12.783 -10.461 1.00 85.38 188 GLU A N 1
ATOM 1469 C CA . GLU A 1 188 ? -15.455 12.437 -11.857 1.00 85.38 188 GLU A CA 1
ATOM 1470 C C . GLU A 1 188 ? -14.850 11.077 -12.241 1.00 85.38 188 GLU A C 1
ATOM 1472 O O . GLU A 1 188 ? -15.466 10.307 -12.979 1.00 85.38 188 GLU A O 1
ATOM 1477 N N . LEU A 1 189 ? -13.677 10.734 -11.695 1.00 77.31 189 LEU A N 1
ATOM 1478 C CA . LEU A 1 189 ? -13.068 9.411 -11.865 1.00 77.31 189 LEU A CA 1
ATOM 1479 C C . LEU A 1 189 ? -13.963 8.265 -11.388 1.00 77.31 189 LEU A C 1
ATOM 1481 O O . LEU A 1 189 ? -13.937 7.217 -12.022 1.00 77.31 189 LEU A O 1
ATOM 1485 N N . TYR A 1 190 ? -14.759 8.460 -10.336 1.00 72.75 190 TYR A N 1
ATOM 1486 C CA . TYR A 1 190 ? -15.643 7.425 -9.783 1.00 72.75 190 TYR A CA 1
ATOM 1487 C C . TYR A 1 190 ? -17.075 7.444 -10.348 1.00 72.75 190 TYR A C 1
ATOM 1489 O O . TYR A 1 190 ? -17.864 6.566 -10.003 1.00 72.75 190 TYR A O 1
ATOM 1497 N N . ARG A 1 191 ? -17.440 8.425 -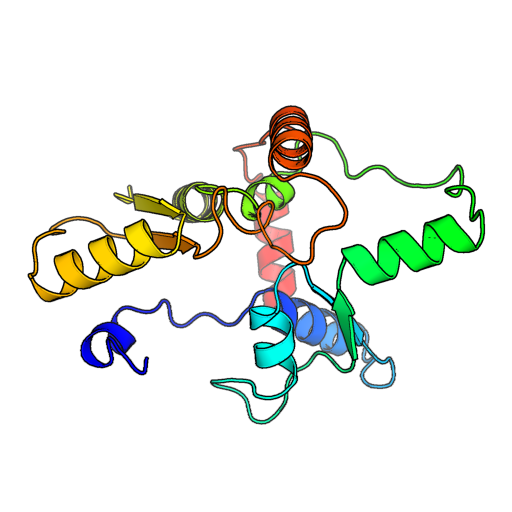11.187 1.00 75.88 191 ARG A N 1
ATOM 1498 C CA . ARG A 1 191 ? -18.779 8.517 -11.809 1.00 75.88 191 ARG A CA 1
ATOM 1499 C C . ARG A 1 191 ? -18.881 7.837 -13.184 1.00 75.88 191 ARG A C 1
ATOM 1501 O O . ARG A 1 191 ? -19.997 7.728 -13.689 1.00 75.88 191 ARG A O 1
ATOM 1508 N N . ALA A 1 192 ? -17.756 7.441 -13.782 1.00 54.03 192 ALA A N 1
ATOM 1509 C CA . ALA A 1 192 ? -17.663 6.815 -15.109 1.00 54.03 192 ALA A CA 1
ATOM 1510 C C . ALA A 1 192 ? -17.692 5.283 -15.028 1.00 54.03 192 ALA A C 1
ATOM 1512 O O . ALA A 1 192 ? -18.308 4.673 -15.929 1.00 54.03 192 ALA A O 1
#

Secondary structure (DSSP, 8-state):
--S-STTGGGS-----HHHHHHHHHHHHHT-TTS--EEEESSHHHHHHHHS-SSSSS-S--EEEEHHHHHHHHHHTT-PPPTT-----TT-HHHHTTBTTHHHHHHHHH-SS---EEEEESHHHHHHHHHHHHTT--TT--EEEEESSTTBGGG-TT-SS-HHHHHHHHHHT-------HHHHHHHHHHHH-